Protein AF-A0A957RN63-F1 (afdb_monomer_lite)

Foldseek 3Di:
DDDVVCPVPDDQWDADPVVRDIDGDPCNVVVVVPPPPDDDDWAFAFEEEPVRPHTLGTAGPVLLVVDDQQAWADGDNFIWGFHDDDPRYTYTDGDPPDDHDYGDHPDPDPWQAQVNLQVVQVVLVVLLVLLVVVCVVVVPPASQCVVVCCVPPSNVVQQVCCCVVVVDDSVRSVVSSNVSRVCCRVQVDDAHSPDWDWDWDADPVRFIKIKIFHQRTQVVQVVVQVVVQVVCCVVPVWRWDWDDGNGIIMTGTD

pLDDT: mean 89.91, std 10.39, range [45.44, 98.5]

Structure (mmCIF, N/CA/C/O backbone):
data_AF-A0A957RN63-F1
#
_entry.id   AF-A0A957RN63-F1
#
loop_
_atom_site.group_PDB
_atom_site.id
_atom_site.type_symbol
_atom_site.label_atom_id
_atom_site.label_alt_id
_atom_site.label_comp_id
_atom_site.label_asym_id
_atom_site.label_entity_id
_atom_site.label_seq_id
_atom_site.pdbx_PDB_ins_code
_atom_site.Cartn_x
_atom_site.Cartn_y
_atom_site.Cartn_z
_atom_site.occupancy
_atom_site.B_iso_or_equiv
_atom_site.auth_seq_id
_atom_site.auth_comp_id
_atom_site.auth_asym_id
_atom_site.auth_atom_id
_atom_site.pdbx_PDB_model_num
ATOM 1 N N . TYR A 1 1 ? 19.607 -16.733 -37.183 1.00 45.44 1 TYR A N 1
ATOM 2 C CA . TYR A 1 1 ? 18.559 -15.820 -36.694 1.00 45.44 1 TYR A CA 1
ATOM 3 C C . TYR A 1 1 ? 18.835 -14.424 -37.218 1.00 45.44 1 TYR A C 1
ATOM 5 O O . TYR A 1 1 ? 19.835 -13.850 -36.806 1.00 45.44 1 TYR A O 1
ATOM 13 N N . PRO A 1 2 ? 18.004 -13.879 -38.117 1.00 50.72 2 PRO A N 1
ATOM 14 C CA . PRO A 1 2 ? 17.870 -12.433 -38.145 1.00 50.72 2 PRO A CA 1
ATOM 15 C C . PRO A 1 2 ? 16.387 -12.063 -38.178 1.00 50.72 2 PRO A C 1
ATOM 17 O O . PRO A 1 2 ? 15.790 -11.939 -39.244 1.00 50.72 2 PRO A O 1
ATOM 20 N N . SER A 1 3 ? 15.788 -11.886 -37.002 1.00 51.78 3 SER A N 1
ATOM 21 C CA . SER A 1 3 ? 14.638 -10.994 -36.895 1.00 51.78 3 SER A CA 1
ATOM 22 C C . SER A 1 3 ? 15.174 -9.563 -36.999 1.00 51.78 3 SER A C 1
ATOM 24 O O . SER A 1 3 ? 16.204 -9.221 -36.417 1.00 51.78 3 SER A O 1
ATOM 26 N N . GLN A 1 4 ? 14.508 -8.718 -37.783 1.00 55.47 4 GLN A N 1
ATOM 27 C CA . GLN A 1 4 ? 14.883 -7.311 -37.966 1.00 55.47 4 GLN A CA 1
ATOM 28 C C . GLN A 1 4 ? 14.853 -6.499 -36.654 1.00 55.47 4 GLN A C 1
ATOM 30 O O . GLN A 1 4 ? 15.443 -5.425 -36.604 1.00 55.47 4 GLN A O 1
ATOM 35 N N . ALA A 1 5 ? 14.259 -7.050 -35.589 1.00 54.06 5 ALA A N 1
ATOM 36 C CA . ALA A 1 5 ? 14.054 -6.441 -34.275 1.00 54.06 5 ALA A CA 1
ATOM 37 C C . ALA A 1 5 ? 15.334 -6.045 -33.509 1.00 54.06 5 ALA A C 1
ATOM 39 O O . ALA A 1 5 ? 15.247 -5.365 -32.496 1.00 54.06 5 ALA A O 1
ATOM 40 N N . HIS A 1 6 ? 16.523 -6.459 -33.960 1.00 54.34 6 HIS A N 1
ATOM 41 C CA . HIS A 1 6 ? 17.774 -6.238 -33.220 1.00 54.34 6 HIS A CA 1
ATOM 42 C C . HIS A 1 6 ? 18.900 -5.615 -34.053 1.00 54.34 6 HIS A C 1
ATOM 44 O O . HIS A 1 6 ? 20.062 -5.684 -33.658 1.00 54.34 6 HIS A O 1
ATOM 50 N N . ARG A 1 7 ? 18.595 -4.998 -35.206 1.00 61.34 7 ARG A N 1
ATOM 51 C CA . ARG A 1 7 ? 19.620 -4.342 -36.052 1.00 61.34 7 ARG A CA 1
ATOM 52 C C . ARG A 1 7 ? 20.368 -3.207 -35.343 1.00 61.34 7 ARG A C 1
ATOM 54 O O . ARG A 1 7 ? 21.471 -2.848 -35.757 1.00 61.34 7 ARG A O 1
ATOM 61 N N . GLU A 1 8 ? 19.779 -2.658 -34.292 1.00 66.69 8 GLU A N 1
ATOM 62 C CA . GLU A 1 8 ? 20.341 -1.573 -33.488 1.00 66.69 8 GLU A CA 1
ATOM 63 C C . GLU A 1 8 ? 21.330 -2.083 -32.435 1.00 66.69 8 GLU A C 1
ATOM 65 O O . GLU A 1 8 ? 22.277 -1.382 -32.076 1.00 66.69 8 GLU A O 1
ATOM 70 N N . LEU A 1 9 ? 21.199 -3.347 -32.014 1.00 81.12 9 LEU A N 1
ATOM 71 C CA . LEU A 1 9 ? 22.119 -3.952 -31.061 1.00 81.12 9 LEU A CA 1
ATOM 72 C C . LEU A 1 9 ? 23.483 -4.192 -31.719 1.00 81.12 9 LEU A C 1
ATOM 74 O O . LEU A 1 9 ? 23.602 -4.682 -32.846 1.00 81.12 9 LEU A O 1
ATOM 78 N N . ARG A 1 10 ? 24.550 -3.834 -31.000 1.00 84.50 10 ARG A N 1
ATOM 79 C CA . ARG A 1 10 ? 25.937 -3.999 -31.451 1.00 84.50 10 ARG A CA 1
ATOM 80 C C . ARG A 1 10 ? 26.618 -5.073 -30.601 1.00 84.50 10 ARG A C 1
ATOM 82 O O . ARG A 1 10 ? 26.791 -4.850 -29.401 1.00 84.50 10 ARG A O 1
ATOM 89 N N . PRO A 1 11 ? 27.027 -6.217 -31.180 1.00 90.88 11 PRO A N 1
ATOM 90 C CA . PRO A 1 11 ? 27.741 -7.238 -30.424 1.00 90.88 11 PRO A CA 1
ATOM 91 C C . PRO A 1 11 ? 29.080 -6.686 -29.917 1.00 90.88 11 PRO A C 1
ATOM 93 O O . PRO A 1 11 ? 29.763 -5.940 -30.620 1.00 90.88 11 PRO A O 1
ATOM 96 N N . ARG A 1 12 ? 29.457 -7.059 -28.689 1.00 93.00 12 ARG A N 1
ATOM 97 C CA . ARG A 1 12 ? 30.716 -6.638 -28.036 1.00 93.00 12 ARG A CA 1
ATOM 98 C C . ARG A 1 12 ? 31.697 -7.792 -27.821 1.00 93.00 12 ARG A C 1
ATOM 100 O O . ARG A 1 12 ? 32.891 -7.587 -27.643 1.00 93.00 12 ARG A O 1
ATOM 107 N N . LEU A 1 13 ? 31.220 -9.026 -27.913 1.00 95.06 13 LEU A N 1
ATOM 108 C CA . LEU A 1 13 ? 32.049 -10.223 -27.833 1.00 95.06 13 LEU A CA 1
ATOM 109 C C . LEU A 1 13 ? 31.802 -11.092 -29.062 1.00 95.06 13 LEU A C 1
ATOM 111 O O . LEU A 1 13 ? 30.692 -11.120 -29.598 1.00 95.06 13 LEU A O 1
ATOM 115 N N . VAL A 1 14 ? 32.834 -11.819 -29.481 1.00 95.62 14 VAL A N 1
ATOM 116 C CA . VAL A 1 14 ? 32.718 -12.920 -30.438 1.00 95.62 14 VAL A CA 1
ATOM 117 C C . VAL A 1 14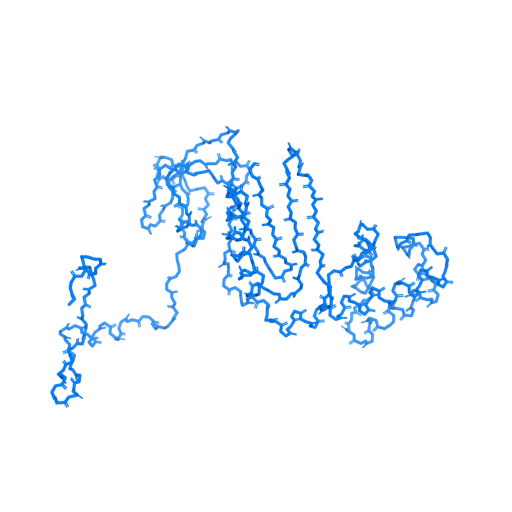 ? 32.964 -14.235 -29.708 1.00 95.62 14 VAL A C 1
ATOM 119 O O . VAL A 1 14 ? 33.877 -14.335 -28.888 1.00 95.62 14 VAL A O 1
ATOM 122 N N . TRP A 1 15 ? 32.130 -15.233 -29.991 1.00 96.19 15 TRP A N 1
ATOM 123 C CA . TRP A 1 15 ? 32.251 -16.575 -29.432 1.00 96.19 15 TRP A CA 1
ATOM 124 C C . TRP A 1 15 ? 32.680 -17.555 -30.518 1.00 96.19 15 TRP A C 1
ATOM 126 O O . TRP A 1 15 ? 31.912 -17.860 -31.432 1.00 96.19 15 TRP A O 1
ATOM 136 N N . ASP A 1 16 ? 33.901 -18.063 -30.397 1.00 96.06 16 ASP A N 1
ATOM 137 C CA . ASP A 1 16 ? 34.348 -19.241 -31.127 1.00 96.06 16 ASP A CA 1
ATOM 138 C C . ASP A 1 16 ? 33.748 -20.481 -30.458 1.00 96.06 16 ASP A C 1
ATOM 140 O O . ASP A 1 16 ? 34.188 -20.910 -29.389 1.00 96.06 16 ASP A O 1
ATOM 144 N N . ARG A 1 17 ? 32.716 -21.041 -31.091 1.00 95.44 17 ARG A N 1
ATOM 145 C CA . ARG A 1 17 ? 31.989 -22.212 -30.586 1.00 95.44 17 ARG A CA 1
ATOM 146 C C . ARG A 1 17 ? 32.767 -23.516 -30.724 1.00 95.44 17 ARG A C 1
ATOM 148 O O . ARG A 1 17 ? 32.498 -24.436 -29.962 1.00 95.44 17 ARG A O 1
ATOM 155 N N . VAL A 1 18 ? 33.697 -23.606 -31.676 1.00 96.31 18 VAL A N 1
ATOM 156 C CA . VAL A 1 18 ? 34.484 -24.828 -31.911 1.00 96.31 18 VAL A CA 1
ATOM 157 C C . VAL A 1 18 ? 35.487 -25.008 -30.781 1.00 96.31 18 VAL A C 1
ATOM 159 O O . VAL A 1 18 ? 35.607 -26.092 -30.222 1.00 96.31 18 VAL A O 1
ATOM 162 N N . ASN A 1 19 ? 36.153 -23.918 -30.400 1.00 95.62 19 ASN A N 1
ATOM 163 C CA . ASN A 1 19 ? 37.153 -23.931 -29.333 1.00 95.62 19 ASN A CA 1
ATOM 164 C C . ASN A 1 19 ? 36.593 -23.505 -27.965 1.00 95.62 19 ASN A C 1
ATOM 166 O O . ASN A 1 19 ? 37.325 -23.500 -26.978 1.00 95.62 19 ASN A O 1
ATOM 170 N N . ASN A 1 20 ? 35.312 -23.132 -27.906 1.00 95.88 20 ASN A N 1
ATOM 171 C CA . ASN A 1 20 ? 34.624 -22.583 -26.738 1.00 95.88 20 ASN A CA 1
ATOM 172 C C . ASN A 1 20 ? 35.351 -21.379 -26.100 1.00 95.88 20 ASN A C 1
ATOM 174 O O . ASN A 1 20 ? 35.588 -21.336 -24.892 1.00 95.88 20 ASN A O 1
ATOM 178 N N . ARG A 1 21 ? 35.732 -20.392 -26.922 1.00 96.44 21 ARG A N 1
ATOM 179 C CA . ARG A 1 21 ? 36.488 -19.203 -26.484 1.00 96.44 21 ARG A CA 1
ATOM 180 C C . ARG A 1 21 ? 35.752 -17.912 -26.813 1.00 96.44 21 ARG A C 1
ATOM 182 O O . ARG A 1 21 ? 35.243 -17.743 -27.917 1.00 96.44 21 ARG A O 1
ATOM 189 N N . LEU A 1 22 ? 35.745 -16.979 -25.864 1.00 96.12 22 LEU A N 1
ATOM 190 C CA . LEU A 1 22 ? 35.256 -15.614 -26.061 1.00 96.12 22 LEU A CA 1
ATOM 191 C C . LEU A 1 22 ? 36.430 -14.676 -26.350 1.00 96.12 22 LEU A C 1
ATOM 193 O O . LEU A 1 22 ? 37.460 -14.744 -25.680 1.00 96.12 22 LEU A O 1
ATOM 197 N N . ALA A 1 23 ? 36.262 -13.780 -27.319 1.00 95.19 23 ALA A N 1
ATOM 198 C CA . ALA A 1 23 ? 37.196 -12.694 -27.590 1.00 95.19 23 ALA A CA 1
ATOM 199 C C . ALA A 1 23 ? 36.464 -11.347 -27.633 1.00 95.19 23 ALA A C 1
ATOM 201 O O . ALA A 1 23 ? 35.306 -11.257 -28.050 1.00 95.19 23 ALA A O 1
ATOM 202 N N . ALA A 1 24 ? 37.145 -10.292 -27.186 1.00 95.44 24 ALA A N 1
ATOM 203 C CA . ALA A 1 24 ? 36.605 -8.940 -27.197 1.00 95.44 24 ALA A CA 1
ATOM 204 C C . ALA A 1 24 ? 36.626 -8.350 -28.612 1.00 95.44 24 ALA A C 1
ATOM 206 O O . ALA A 1 24 ? 37.647 -8.405 -29.296 1.00 95.44 24 ALA A O 1
ATOM 207 N N . LEU A 1 25 ? 35.516 -7.739 -29.031 1.00 95.12 25 LEU A N 1
ATOM 208 C CA . LEU A 1 25 ? 35.470 -6.935 -30.253 1.00 95.12 25 LEU A CA 1
ATOM 209 C C . LEU A 1 25 ? 36.029 -5.523 -29.994 1.00 95.12 25 LEU A C 1
ATOM 211 O O . LEU A 1 25 ? 36.072 -5.088 -28.833 1.00 95.12 25 LEU A O 1
ATOM 215 N N . PRO A 1 26 ? 36.437 -4.778 -31.040 1.00 94.25 26 PRO A N 1
ATOM 216 C CA . PRO A 1 26 ? 36.950 -3.417 -30.890 1.00 94.25 26 PRO A CA 1
ATOM 217 C C . PRO A 1 26 ? 36.031 -2.518 -30.046 1.00 94.25 26 PRO A C 1
ATOM 219 O O . PRO A 1 26 ? 34.810 -2.533 -30.195 1.00 94.25 26 PRO A O 1
ATOM 222 N N . GLY A 1 27 ? 36.622 -1.747 -29.128 1.00 91.06 27 GLY A N 1
ATOM 223 C CA . GLY A 1 27 ? 35.902 -0.819 -28.241 1.00 91.06 27 GLY A CA 1
ATOM 224 C C . GLY A 1 27 ? 35.272 -1.443 -26.988 1.00 91.06 27 GLY A C 1
ATOM 225 O O . GLY A 1 27 ? 34.890 -0.712 -26.079 1.00 91.06 27 GLY A O 1
ATOM 226 N N . SER A 1 28 ? 35.221 -2.772 -26.870 1.00 93.69 28 SER A N 1
ATOM 227 C CA . SER A 1 28 ? 34.511 -3.443 -25.763 1.00 93.69 28 SER A CA 1
ATOM 228 C C . SER A 1 28 ? 35.159 -3.229 -24.397 1.00 93.69 28 SER A C 1
ATOM 230 O O . SER A 1 28 ? 34.459 -3.087 -23.401 1.00 93.69 28 SER A O 1
ATOM 232 N N . ARG A 1 29 ? 36.496 -3.138 -24.346 1.00 90.69 29 ARG A N 1
ATOM 233 C CA . ARG A 1 29 ? 37.222 -2.802 -23.111 1.00 90.69 29 ARG A CA 1
ATOM 234 C C . ARG A 1 29 ? 36.901 -1.386 -22.636 1.00 90.69 29 ARG A C 1
ATOM 236 O O . ARG A 1 29 ? 36.676 -1.192 -21.450 1.00 90.69 29 ARG A O 1
ATOM 243 N N . LEU A 1 30 ? 36.886 -0.414 -23.551 1.00 90.44 30 LEU A N 1
ATOM 244 C CA . LEU A 1 30 ? 36.569 0.972 -23.208 1.00 90.44 30 LEU A CA 1
ATOM 245 C C . LEU A 1 30 ? 35.119 1.086 -22.731 1.00 90.44 30 LEU A C 1
ATOM 247 O O . LEU A 1 30 ? 34.877 1.706 -21.705 1.00 90.44 30 LEU A O 1
ATOM 251 N N . LEU A 1 31 ? 34.183 0.416 -23.410 1.00 88.31 31 LEU A N 1
ATOM 252 C CA . LEU A 1 31 ? 32.782 0.344 -22.992 1.00 88.31 31 LEU A CA 1
ATOM 253 C C . LEU A 1 31 ? 32.628 -0.251 -21.585 1.00 88.31 31 LEU A C 1
ATOM 255 O O . LEU A 1 31 ? 31.903 0.298 -20.772 1.00 88.31 31 LEU A O 1
ATOM 259 N N . ALA A 1 32 ? 33.333 -1.342 -21.275 1.00 89.25 32 ALA A N 1
ATOM 260 C CA . ALA A 1 32 ? 33.276 -1.952 -19.947 1.00 89.25 32 ALA A CA 1
ATOM 261 C C . ALA A 1 32 ? 33.839 -1.038 -18.842 1.00 89.25 32 ALA A C 1
ATOM 263 O O . ALA A 1 32 ? 33.323 -1.048 -17.734 1.00 89.25 32 ALA A O 1
ATOM 264 N N . LEU A 1 33 ? 34.878 -0.249 -19.143 1.00 89.62 33 LEU A N 1
ATOM 265 C CA . LEU A 1 33 ? 35.487 0.694 -18.194 1.00 89.62 33 LEU A CA 1
ATOM 266 C C . LEU A 1 33 ? 34.685 1.988 -18.014 1.00 89.62 33 LEU A C 1
ATOM 268 O O . LEU A 1 33 ? 34.821 2.643 -16.988 1.00 89.62 33 LEU A O 1
ATOM 272 N N . THR A 1 34 ? 33.912 2.379 -19.025 1.00 84.56 34 THR A N 1
ATOM 273 C CA . THR A 1 34 ? 33.107 3.614 -19.027 1.00 84.56 34 THR A CA 1
ATOM 274 C C . THR A 1 34 ? 31.650 3.375 -18.655 1.00 84.56 34 THR A C 1
ATOM 276 O O . THR A 1 34 ? 30.918 4.335 -18.443 1.00 84.56 34 THR A O 1
ATOM 279 N N . ASN A 1 35 ? 31.223 2.115 -18.554 1.00 77.88 35 ASN A N 1
ATOM 280 C CA . ASN A 1 35 ? 29.919 1.772 -18.013 1.00 77.88 35 ASN A CA 1
ATOM 281 C C . ASN A 1 35 ? 29.874 2.176 -16.528 1.00 77.88 35 ASN A C 1
ATOM 283 O O . ASN A 1 35 ? 30.715 1.734 -15.745 1.00 77.88 35 ASN A O 1
ATOM 287 N N . GLY A 1 36 ? 28.892 3.003 -16.159 1.00 71.88 36 GLY A N 1
ATOM 288 C CA . GLY A 1 36 ? 28.677 3.505 -14.798 1.00 71.88 36 GLY A CA 1
ATOM 289 C C . GLY A 1 36 ? 28.377 2.423 -13.753 1.00 71.88 36 GLY A C 1
ATOM 290 O O . GLY A 1 36 ? 28.322 2.722 -12.563 1.00 71.88 36 GLY A O 1
ATOM 291 N N . GLY A 1 37 ? 28.229 1.163 -14.172 1.00 81.00 37 GLY A N 1
ATOM 292 C CA . GLY A 1 37 ? 28.122 0.002 -13.298 1.00 81.00 37 GLY A CA 1
ATOM 293 C C . GLY A 1 37 ? 26.772 -0.685 -13.443 1.00 81.00 37 GLY A C 1
ATOM 294 O O . GLY A 1 37 ? 26.301 -0.931 -14.549 1.00 81.00 37 GLY A O 1
ATOM 295 N N . THR A 1 38 ? 26.172 -1.061 -12.316 1.00 76.69 38 THR A N 1
ATOM 296 C CA . THR A 1 38 ? 24.885 -1.776 -12.265 1.00 76.69 38 THR A CA 1
ATOM 297 C C . THR A 1 38 ? 23.711 -0.883 -11.875 1.00 76.69 38 THR A C 1
ATOM 299 O O . THR A 1 38 ? 22.579 -1.358 -11.847 1.00 76.69 38 THR A O 1
ATOM 302 N N . ILE A 1 39 ? 23.971 0.381 -11.530 1.00 68.00 39 ILE A N 1
ATOM 303 C CA . ILE A 1 39 ? 22.923 1.369 -11.273 1.00 68.00 39 ILE A CA 1
ATOM 304 C C . ILE A 1 39 ? 22.411 1.813 -12.641 1.00 68.00 39 ILE A C 1
ATOM 306 O O . ILE A 1 39 ? 23.184 2.319 -13.450 1.00 68.00 39 ILE A O 1
ATOM 310 N N . SER A 1 40 ? 21.134 1.561 -12.917 1.00 61.44 40 SER A N 1
ATOM 311 C CA . SER A 1 40 ? 20.488 2.021 -14.144 1.00 61.44 40 SER A CA 1
ATOM 312 C C . SER A 1 40 ? 20.430 3.546 -14.164 1.00 61.44 40 SER A C 1
ATOM 314 O O . SER A 1 40 ? 19.999 4.138 -13.171 1.00 61.44 40 SER A O 1
ATOM 316 N N . ASP A 1 41 ? 20.771 4.163 -15.294 1.00 62.53 41 ASP A N 1
ATOM 317 C CA . ASP A 1 41 ? 20.322 5.525 -15.576 1.00 62.53 41 ASP A CA 1
ATOM 318 C C . ASP A 1 41 ? 18.791 5.482 -15.645 1.00 62.53 41 ASP A C 1
ATOM 320 O O . ASP A 1 41 ? 18.237 4.808 -16.510 1.00 62.53 41 ASP A O 1
ATOM 324 N N . ARG A 1 42 ? 18.112 6.121 -14.690 1.00 62.81 42 ARG A N 1
ATOM 325 C CA . ARG A 1 42 ? 16.657 6.305 -14.732 1.00 62.81 42 ARG A CA 1
ATOM 326 C C . ARG A 1 42 ? 16.348 7.727 -15.144 1.00 62.81 42 ARG A C 1
ATOM 328 O O . ARG A 1 42 ? 16.923 8.667 -14.590 1.00 62.81 42 ARG A O 1
ATOM 335 N N . GLY A 1 43 ? 15.436 7.872 -16.096 1.00 67.00 43 GLY A N 1
ATOM 336 C CA . GLY A 1 43 ? 14.959 9.167 -16.547 1.00 67.00 43 GLY A CA 1
ATOM 337 C C . GLY A 1 43 ? 13.744 9.617 -15.746 1.00 67.00 43 GLY A C 1
ATOM 338 O O . GLY A 1 43 ? 12.736 8.925 -15.679 1.00 67.00 43 GLY A O 1
ATOM 339 N N . ALA A 1 44 ? 13.791 10.817 -15.178 1.00 76.50 44 ALA A N 1
ATOM 340 C CA . ALA A 1 44 ? 12.565 11.592 -15.050 1.00 76.50 44 ALA A CA 1
ATOM 341 C C . ALA A 1 44 ? 12.331 12.265 -16.407 1.00 76.50 44 ALA A C 1
ATOM 343 O O . ALA A 1 44 ? 13.208 12.972 -16.910 1.00 76.50 44 ALA A O 1
ATOM 344 N N . PHE A 1 45 ? 11.170 12.045 -17.013 1.00 86.81 45 PHE A N 1
ATOM 345 C CA . PHE A 1 45 ? 10.786 12.740 -18.235 1.00 86.81 45 PHE A CA 1
ATOM 346 C C . PHE A 1 45 ? 10.209 14.096 -17.874 1.00 86.81 45 PHE A C 1
ATOM 348 O O . PHE A 1 45 ? 9.337 14.215 -17.017 1.00 86.81 45 PHE A O 1
ATOM 355 N N . ASN A 1 46 ? 10.662 15.144 -18.546 1.00 90.62 46 ASN A N 1
ATOM 356 C CA . ASN A 1 46 ? 10.131 16.475 -18.295 1.00 90.62 46 ASN A CA 1
ATOM 357 C C . ASN A 1 46 ? 8.863 16.694 -19.132 1.00 90.62 46 ASN A C 1
ATOM 359 O O . ASN A 1 46 ? 8.899 16.578 -20.358 1.00 90.62 46 ASN A O 1
ATOM 363 N N . ALA A 1 47 ? 7.754 17.042 -18.481 1.00 91.31 47 ALA A N 1
ATOM 364 C CA . ALA A 1 47 ? 6.514 17.409 -19.156 1.00 91.31 47 ALA A CA 1
ATOM 365 C C . ALA A 1 47 ? 6.537 18.897 -19.540 1.00 91.31 47 ALA A C 1
ATOM 367 O O . ALA A 1 47 ? 6.762 19.756 -18.682 1.00 91.31 47 ALA A O 1
ATOM 368 N N . TYR A 1 48 ? 6.282 19.206 -20.812 1.00 94.19 48 TYR A N 1
ATOM 369 C CA . TYR A 1 48 ? 6.301 20.560 -21.371 1.00 94.19 48 TYR A CA 1
ATOM 370 C C . TYR A 1 48 ? 5.011 20.897 -22.117 1.00 94.19 48 TYR A C 1
ATOM 372 O O . TYR A 1 48 ? 4.373 20.018 -22.690 1.00 94.19 48 TYR A O 1
ATOM 380 N N . LEU A 1 49 ? 4.667 22.184 -22.185 1.00 92.31 49 LEU A N 1
ATOM 381 C CA . LEU A 1 49 ? 3.651 22.673 -23.123 1.00 92.31 49 LEU A CA 1
ATOM 382 C C . LEU A 1 49 ? 4.123 22.557 -24.581 1.00 92.31 49 LEU A C 1
ATOM 384 O O . LEU A 1 49 ? 5.313 22.414 -24.859 1.00 92.31 49 LEU A O 1
ATOM 388 N N . ALA A 1 50 ? 3.187 22.712 -25.521 1.00 88.69 50 ALA A N 1
ATOM 389 C CA . ALA A 1 50 ? 3.446 22.729 -26.966 1.00 88.69 50 ALA A CA 1
ATOM 390 C C . ALA A 1 50 ? 4.492 23.772 -27.426 1.00 88.69 50 ALA A C 1
ATOM 392 O O . ALA A 1 50 ? 5.008 23.678 -28.537 1.00 88.69 50 ALA A O 1
ATOM 393 N N . ASP A 1 51 ? 4.829 24.758 -26.587 1.00 86.94 51 ASP A N 1
ATOM 394 C CA . ASP A 1 51 ? 5.921 25.707 -26.840 1.00 86.94 51 ASP A CA 1
ATOM 395 C C . ASP A 1 51 ? 7.331 25.099 -26.666 1.00 86.94 51 ASP A C 1
ATOM 397 O O . ASP A 1 51 ? 8.324 25.736 -27.032 1.00 86.94 51 ASP A O 1
ATOM 401 N N . GLY A 1 52 ? 7.427 23.896 -26.087 1.00 81.50 52 GLY A N 1
ATOM 402 C CA . GLY A 1 52 ? 8.664 23.170 -25.793 1.00 81.50 52 GLY A CA 1
ATOM 403 C C . GLY A 1 52 ? 9.561 23.817 -24.730 1.00 81.50 52 GLY A C 1
ATOM 404 O O . GLY A 1 52 ? 10.704 23.389 -24.554 1.00 81.50 52 GLY A O 1
ATOM 405 N N . LYS A 1 53 ? 9.084 24.865 -24.046 1.00 85.19 53 LYS A N 1
ATOM 406 C CA . LYS A 1 53 ? 9.865 25.704 -23.120 1.00 85.19 53 LYS A CA 1
ATOM 407 C C . LYS A 1 53 ? 9.274 25.735 -21.720 1.00 85.19 53 LYS A C 1
ATOM 409 O O . LYS A 1 53 ? 10.026 25.729 -20.746 1.00 85.19 53 LYS A O 1
ATOM 414 N N . THR A 1 54 ? 7.952 25.759 -21.609 1.00 90.12 54 THR A N 1
ATOM 415 C CA . THR A 1 54 ? 7.269 25.821 -20.319 1.00 90.12 54 THR A CA 1
ATOM 416 C C . THR A 1 54 ? 7.195 24.432 -19.704 1.00 90.12 54 THR A C 1
ATOM 418 O O . THR A 1 54 ? 6.407 23.598 -20.148 1.00 90.12 54 THR A O 1
ATOM 421 N N . LYS A 1 55 ? 8.036 24.175 -18.695 1.00 91.81 55 LYS A N 1
ATOM 422 C CA . LYS A 1 55 ? 8.030 22.919 -17.935 1.00 91.81 55 LYS A CA 1
ATOM 423 C C . LYS A 1 55 ? 6.860 22.929 -16.955 1.00 91.81 55 LYS A C 1
ATOM 425 O O . LYS A 1 55 ? 6.776 23.815 -16.109 1.00 91.81 55 LYS A O 1
ATOM 430 N N . LEU A 1 56 ? 5.994 21.929 -17.057 1.00 89.94 56 LEU A N 1
ATOM 431 C CA . LEU A 1 56 ? 4.863 21.733 -16.151 1.00 89.94 56 LEU A CA 1
ATOM 432 C C . LEU A 1 56 ? 5.245 20.866 -14.951 1.00 89.94 56 LEU A C 1
ATOM 434 O O . LEU A 1 56 ? 4.749 21.075 -13.848 1.00 89.94 56 LEU A O 1
ATOM 438 N N . GLY A 1 57 ? 6.142 19.903 -15.158 1.00 89.12 57 GLY A N 1
ATOM 439 C CA . GLY A 1 57 ? 6.593 18.998 -14.113 1.00 89.12 57 GLY A CA 1
ATOM 440 C C . GLY A 1 57 ? 7.478 17.892 -14.659 1.00 89.12 57 GLY A C 1
ATOM 441 O O . GLY A 1 57 ? 8.003 17.980 -15.770 1.00 89.12 57 GLY A O 1
ATOM 442 N N . GLU A 1 58 ? 7.649 16.863 -13.851 1.00 88.69 58 GLU A N 1
ATOM 443 C CA . GLU A 1 58 ? 8.349 15.640 -14.222 1.00 88.69 58 GLU A CA 1
ATOM 444 C C . GLU A 1 58 ? 7.345 14.488 -14.234 1.00 88.69 58 GLU A C 1
ATOM 446 O O . GLU A 1 58 ? 6.297 14.569 -13.591 1.00 88.69 58 GLU A O 1
ATOM 451 N N . LEU A 1 59 ? 7.663 13.435 -14.973 1.00 87.19 59 LEU A N 1
ATOM 452 C CA . LEU A 1 59 ? 6.932 12.179 -15.041 1.00 87.19 59 LEU A CA 1
ATOM 453 C C . LEU A 1 59 ? 7.923 11.023 -14.910 1.00 87.19 59 LEU A C 1
ATOM 455 O O . LEU A 1 59 ? 9.069 11.116 -15.354 1.00 87.19 59 LEU A O 1
ATOM 459 N N . ASP A 1 60 ? 7.467 9.934 -14.307 1.00 84.69 60 ASP A N 1
ATOM 460 C CA . ASP A 1 60 ? 8.230 8.696 -14.188 1.00 84.69 60 ASP A CA 1
ATOM 461 C C . ASP A 1 60 ? 8.425 8.044 -15.567 1.00 84.69 60 ASP A C 1
ATOM 463 O O . ASP A 1 60 ? 7.477 7.978 -16.355 1.00 84.69 60 ASP A O 1
ATOM 467 N N . GLU A 1 61 ? 9.628 7.552 -15.868 1.00 83.69 61 GLU A N 1
ATOM 468 C CA . GLU A 1 61 ? 9.937 6.863 -17.130 1.00 83.69 61 GLU A CA 1
ATOM 469 C C . GLU A 1 61 ? 8.999 5.689 -17.413 1.00 83.69 61 GLU A C 1
ATOM 471 O O . GLU A 1 61 ? 8.560 5.532 -18.551 1.00 83.69 61 GLU A O 1
ATOM 476 N N . GLU A 1 62 ? 8.625 4.895 -16.408 1.00 79.12 62 GLU A N 1
ATOM 477 C CA . GLU A 1 62 ? 7.734 3.755 -16.635 1.00 79.12 62 GLU A CA 1
ATOM 478 C C . GLU A 1 62 ? 6.309 4.206 -16.961 1.00 79.12 62 GLU A C 1
ATOM 480 O O . GLU A 1 62 ? 5.646 3.616 -17.816 1.00 79.12 62 GLU A O 1
ATOM 485 N N . PHE A 1 63 ? 5.847 5.292 -16.335 1.00 84.56 63 PHE A N 1
ATOM 486 C CA . PHE A 1 63 ? 4.566 5.892 -16.695 1.00 84.56 63 PHE A CA 1
ATOM 487 C C . PHE A 1 63 ? 4.591 6.422 -18.134 1.00 84.56 63 PHE A C 1
ATOM 489 O O . PHE A 1 63 ? 3.642 6.204 -18.890 1.00 84.56 63 PHE A O 1
ATOM 496 N N . VAL A 1 64 ? 5.681 7.084 -18.538 1.00 86.38 64 VAL A N 1
ATOM 497 C CA . VAL A 1 64 ? 5.850 7.567 -19.916 1.00 86.38 64 VAL A CA 1
ATOM 498 C C . VAL A 1 64 ? 5.938 6.408 -20.908 1.00 86.38 64 VAL A C 1
ATOM 500 O O . VAL A 1 64 ? 5.335 6.484 -21.975 1.00 86.38 64 VAL A O 1
ATOM 503 N N . TYR A 1 65 ? 6.591 5.305 -20.542 1.00 83.88 65 TYR A N 1
ATOM 504 C CA . TYR A 1 65 ? 6.666 4.096 -21.362 1.00 83.88 65 TYR A CA 1
ATOM 505 C C . TYR A 1 65 ? 5.287 3.464 -21.618 1.00 83.88 65 TYR A C 1
ATOM 507 O O . TYR A 1 65 ? 5.003 2.996 -22.722 1.00 83.88 65 TYR A O 1
ATOM 515 N N . GLU A 1 66 ? 4.402 3.475 -20.618 1.00 81.94 66 GLU A N 1
ATOM 516 C CA . GLU A 1 66 ? 3.012 3.013 -20.746 1.00 81.94 66 GLU A CA 1
ATOM 517 C C . GLU A 1 66 ? 2.081 4.056 -21.410 1.00 81.94 66 GLU A C 1
ATOM 519 O O . GLU A 1 66 ? 0.891 3.797 -21.645 1.00 81.94 66 GLU A O 1
ATOM 524 N N . THR A 1 67 ? 2.603 5.242 -21.729 1.00 87.56 67 THR A N 1
ATOM 525 C CA . THR A 1 67 ? 1.857 6.358 -22.313 1.00 87.56 67 THR A CA 1
ATOM 526 C C . THR A 1 67 ? 1.997 6.403 -23.829 1.00 87.56 67 THR A C 1
ATOM 528 O O . THR A 1 67 ? 3.065 6.197 -24.398 1.00 87.56 67 THR A O 1
ATOM 531 N N . ARG A 1 68 ? 0.885 6.678 -24.512 1.00 89.31 68 ARG A N 1
ATOM 532 C CA . ARG A 1 68 ? 0.812 6.858 -25.963 1.00 89.31 68 ARG A CA 1
ATOM 533 C C . ARG A 1 68 ? 0.425 8.293 -26.299 1.00 89.31 68 ARG A C 1
ATOM 535 O O . ARG A 1 68 ? -0.234 8.986 -25.526 1.00 89.31 68 ARG A O 1
ATOM 542 N N . VAL A 1 69 ? 0.799 8.736 -27.498 1.00 91.44 69 VAL A N 1
ATOM 543 C CA . VAL A 1 69 ? 0.313 10.010 -28.044 1.00 91.44 69 VAL A CA 1
ATOM 544 C C . VAL A 1 69 ? -1.214 9.962 -28.148 1.00 91.44 69 VAL A C 1
ATOM 546 O O . VAL A 1 69 ? -1.773 9.025 -28.716 1.00 91.44 69 VAL A O 1
ATOM 549 N N . GLY A 1 70 ? -1.878 10.979 -27.604 1.00 88.50 70 GLY A N 1
ATOM 550 C CA . GLY A 1 70 ? -3.331 11.080 -27.480 1.00 88.50 70 GLY A CA 1
ATOM 551 C C . GLY A 1 70 ? -3.861 10.803 -26.071 1.00 88.50 70 GLY A C 1
ATOM 552 O O . GLY A 1 70 ? -4.950 11.290 -25.750 1.00 88.50 70 GLY A O 1
ATOM 553 N N . ASP A 1 71 ? -3.097 10.102 -25.228 1.00 89.69 71 ASP A N 1
ATOM 554 C CA . ASP A 1 71 ? -3.497 9.806 -23.852 1.00 89.69 71 ASP A CA 1
ATOM 555 C C . ASP A 1 71 ? -3.603 11.087 -23.022 1.00 89.69 71 ASP A C 1
ATOM 557 O O . ASP A 1 71 ? -2.859 12.054 -23.217 1.00 89.69 71 ASP A O 1
ATOM 561 N N . THR A 1 72 ? -4.534 11.090 -22.072 1.00 90.88 72 THR A N 1
ATOM 562 C CA . THR A 1 72 ? -4.721 12.186 -21.123 1.00 90.88 72 THR A CA 1
ATOM 563 C C . THR A 1 72 ? -4.181 11.815 -19.754 1.00 90.88 72 THR A C 1
ATOM 565 O O . THR A 1 72 ? -4.409 10.711 -19.267 1.00 90.88 72 THR A O 1
ATOM 568 N N . LEU A 1 73 ? -3.473 12.744 -19.121 1.00 90.31 73 LEU A N 1
ATOM 569 C CA . LEU A 1 73 ? -2.866 12.585 -17.805 1.00 90.31 73 LEU A CA 1
ATOM 570 C C . LEU A 1 73 ? -3.215 13.767 -16.903 1.00 90.31 73 LEU A C 1
ATOM 572 O O . LEU A 1 73 ? -3.463 14.877 -17.378 1.00 90.31 73 LEU A O 1
ATOM 576 N N . LEU A 1 74 ? -3.239 13.526 -15.595 1.00 87.44 74 LEU A N 1
ATOM 577 C CA . LEU A 1 74 ? -3.394 14.584 -14.601 1.00 87.44 74 LEU A CA 1
ATOM 578 C C . LEU A 1 74 ? -2.013 15.096 -14.183 1.00 87.44 74 LEU A C 1
ATOM 580 O O . LEU A 1 74 ? -1.181 14.307 -13.749 1.00 87.44 74 LEU A O 1
ATOM 584 N N . LEU A 1 75 ? -1.770 16.405 -14.260 1.00 85.88 75 LEU A N 1
ATOM 585 C CA . LEU A 1 75 ? -0.559 17.016 -13.705 1.00 85.88 75 LEU A CA 1
ATOM 586 C C . LEU A 1 75 ? -0.935 18.282 -12.932 1.00 85.88 75 LEU A C 1
ATOM 588 O O . LEU A 1 75 ? -1.505 19.224 -13.489 1.00 85.88 75 LEU A O 1
ATOM 592 N N . GLY A 1 76 ? -0.643 18.291 -11.630 1.00 83.31 76 GLY A N 1
ATOM 593 C CA . GLY A 1 76 ? -1.178 19.301 -10.719 1.00 83.31 76 GLY A CA 1
ATOM 594 C C . GLY A 1 76 ? -2.696 19.159 -10.585 1.00 83.31 76 GLY A C 1
ATOM 595 O O . GLY A 1 76 ? -3.188 18.102 -10.203 1.00 83.31 76 GLY A O 1
ATOM 596 N N . SER A 1 77 ? -3.439 20.219 -10.902 1.00 80.88 77 SER A N 1
ATOM 597 C CA . SER A 1 77 ? -4.911 20.242 -10.892 1.00 80.88 77 SER A CA 1
ATOM 598 C C . SER A 1 77 ? -5.538 20.242 -12.291 1.00 80.88 77 SER A C 1
ATOM 600 O O . SER A 1 77 ? -6.752 20.399 -12.417 1.00 80.88 77 SER A O 1
ATOM 602 N N . GLN A 1 78 ? -4.727 20.102 -13.343 1.00 88.31 78 GLN A N 1
ATOM 603 C CA . GLN A 1 78 ? -5.166 20.214 -14.733 1.00 88.31 78 GLN A CA 1
ATOM 604 C C . GLN A 1 78 ? -4.967 18.904 -15.495 1.00 88.31 78 GLN A C 1
ATOM 606 O O . GLN A 1 78 ? -4.075 18.107 -15.188 1.00 88.31 78 GLN A O 1
ATOM 611 N N . VAL A 1 79 ? -5.834 18.691 -16.486 1.00 90.94 79 VAL A N 1
ATOM 612 C CA . VAL A 1 79 ? -5.796 17.532 -17.378 1.00 90.94 79 VAL A CA 1
ATOM 613 C C . VAL A 1 79 ? -5.114 17.923 -18.678 1.00 90.94 79 VAL A C 1
ATOM 615 O O . VAL A 1 79 ? -5.504 18.887 -19.338 1.00 90.94 79 VAL A O 1
ATOM 618 N N . TRP A 1 80 ? -4.124 17.126 -19.052 1.00 93.75 80 TRP A N 1
ATOM 619 C CA . TRP A 1 80 ? -3.249 17.363 -20.187 1.00 93.75 80 TRP A CA 1
ATOM 620 C C . TRP A 1 80 ? -3.328 16.193 -21.158 1.00 93.75 80 TRP A C 1
ATOM 622 O O . TRP A 1 80 ? -3.356 15.044 -20.729 1.00 93.75 80 TRP A O 1
ATOM 632 N N . ARG A 1 81 ? -3.337 16.460 -22.462 1.00 94.31 81 ARG A N 1
ATOM 633 C CA . ARG A 1 81 ? -3.228 15.448 -23.518 1.00 94.31 81 ARG A CA 1
ATOM 634 C C . ARG A 1 81 ? -1.810 15.401 -24.052 1.00 94.31 81 ARG A C 1
ATOM 636 O O . ARG A 1 81 ? -1.282 16.428 -24.467 1.00 94.31 81 ARG A O 1
ATOM 643 N N . VAL A 1 82 ? -1.234 14.208 -24.109 1.00 94.62 82 VAL A N 1
ATO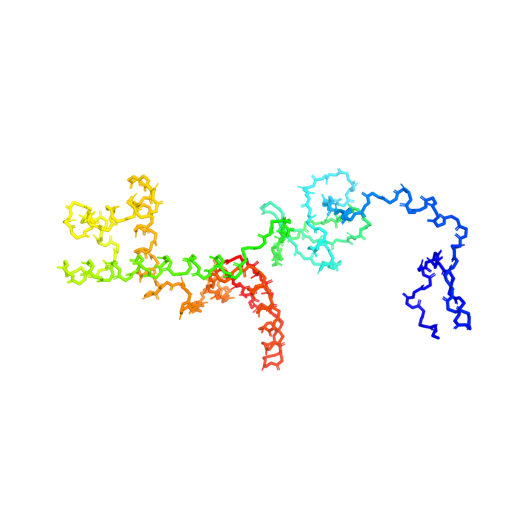M 644 C CA . VAL A 1 82 ? 0.070 13.963 -24.725 1.00 94.62 82 VAL A CA 1
ATOM 645 C C . VAL A 1 82 ? -0.044 14.131 -26.232 1.00 94.62 82 VAL A C 1
ATOM 647 O O . VAL A 1 82 ? -0.842 13.454 -26.877 1.00 94.62 82 VAL A O 1
ATOM 650 N N . ILE A 1 83 ? 0.750 15.035 -26.797 1.00 95.19 83 ILE A N 1
ATOM 651 C CA . ILE A 1 83 ? 0.798 15.288 -28.242 1.00 95.19 83 ILE A CA 1
ATOM 652 C C . ILE A 1 83 ? 2.082 14.759 -28.881 1.00 95.19 83 ILE A C 1
ATOM 654 O O . ILE A 1 83 ? 2.070 14.426 -30.063 1.00 95.19 83 ILE A O 1
ATOM 658 N N . GLU A 1 84 ? 3.162 14.629 -28.108 1.00 93.56 84 GLU A N 1
ATOM 659 C CA . GLU A 1 84 ? 4.441 14.101 -28.584 1.00 93.56 84 GLU A CA 1
ATOM 660 C C . GLU A 1 84 ? 5.232 13.463 -27.434 1.00 93.56 84 GLU A C 1
ATOM 662 O O . GLU A 1 84 ? 5.197 13.944 -26.298 1.00 93.56 84 GLU A O 1
ATOM 667 N N . LEU A 1 85 ? 5.949 12.383 -27.748 1.00 90.19 85 LEU A N 1
ATOM 668 C CA . LEU A 1 85 ? 6.876 11.691 -26.856 1.00 90.19 85 LEU A CA 1
ATOM 669 C C . LEU A 1 85 ? 8.257 11.682 -27.517 1.00 90.19 85 LEU A C 1
ATOM 671 O O . LEU A 1 85 ? 8.405 11.132 -28.609 1.00 90.19 85 LEU A O 1
ATOM 675 N N . THR A 1 86 ? 9.242 12.305 -26.871 1.00 86.56 86 THR A N 1
ATOM 676 C CA . THR A 1 86 ? 10.653 12.282 -27.290 1.00 86.56 86 THR A CA 1
ATOM 677 C C . THR A 1 86 ? 11.476 11.435 -26.322 1.00 86.56 86 THR A C 1
ATOM 679 O O . THR A 1 86 ? 10.939 10.905 -25.354 1.00 86.56 86 THR A O 1
ATOM 682 N N . ASP A 1 87 ? 12.785 11.325 -26.559 1.00 78.81 87 ASP A N 1
ATOM 683 C CA . ASP A 1 87 ? 13.693 10.535 -25.716 1.00 78.81 87 ASP A CA 1
ATOM 684 C C . ASP A 1 87 ? 13.810 11.060 -24.269 1.00 78.81 87 ASP A C 1
ATOM 686 O O . ASP A 1 87 ? 14.197 10.312 -23.377 1.00 78.81 87 ASP A O 1
ATOM 690 N N . ASP A 1 88 ? 13.495 12.338 -24.025 1.00 81.50 88 ASP A N 1
ATOM 691 C CA . ASP A 1 88 ? 13.686 13.016 -22.733 1.00 81.50 88 ASP A CA 1
ATOM 692 C C . ASP A 1 88 ? 12.493 13.885 -22.279 1.00 81.50 88 ASP A C 1
ATOM 694 O O . ASP A 1 88 ? 12.506 14.449 -21.174 1.00 81.50 88 ASP A O 1
ATOM 698 N N . LYS A 1 89 ? 11.460 14.037 -23.122 1.00 89.06 89 LYS A N 1
ATOM 699 C CA . LYS A 1 89 ? 10.331 14.945 -22.876 1.00 89.06 89 LYS A CA 1
ATOM 700 C C . LYS A 1 89 ? 8.994 14.345 -23.273 1.00 89.06 89 LYS A C 1
ATOM 702 O O . LYS A 1 89 ? 8.867 13.581 -24.227 1.00 89.06 89 LYS A O 1
ATOM 707 N N . VAL A 1 90 ? 7.972 14.807 -22.565 1.00 93.00 90 VAL A N 1
ATOM 708 C CA . VAL A 1 90 ? 6.568 14.614 -22.918 1.00 93.00 90 VAL A CA 1
ATOM 709 C C . VAL A 1 90 ? 5.994 15.979 -23.253 1.00 93.00 90 VAL A C 1
ATOM 711 O O . VAL A 1 90 ? 5.950 16.858 -22.392 1.00 93.00 90 VAL A O 1
ATOM 714 N N . ILE A 1 91 ? 5.566 16.179 -24.496 1.00 95.00 91 ILE A N 1
ATOM 715 C CA . ILE A 1 91 ? 4.901 17.420 -24.893 1.00 95.00 91 ILE A CA 1
ATOM 716 C C . ILE A 1 91 ? 3.398 17.227 -24.743 1.00 95.00 91 ILE A C 1
ATOM 718 O O . ILE A 1 91 ? 2.828 16.257 -25.253 1.00 95.00 91 ILE A O 1
ATOM 722 N N . VAL A 1 92 ? 2.751 18.161 -24.052 1.00 95.19 92 VAL A N 1
ATOM 723 C CA . VAL A 1 92 ? 1.323 18.114 -23.758 1.00 95.19 92 VAL A CA 1
ATOM 724 C C . VAL A 1 92 ? 0.586 19.383 -24.184 1.00 95.19 92 VAL A C 1
ATOM 726 O O . VAL A 1 92 ? 1.163 20.465 -24.313 1.00 95.19 92 VAL A O 1
ATOM 729 N N . ALA A 1 93 ? -0.721 19.240 -24.384 1.00 94.31 93 ALA A N 1
ATOM 730 C CA . ALA A 1 93 ? -1.668 20.325 -24.613 1.00 94.31 93 ALA A CA 1
ATOM 731 C C . ALA A 1 93 ? -2.839 20.230 -23.625 1.00 94.31 93 ALA A C 1
ATOM 733 O O . ALA A 1 93 ? -3.142 19.146 -23.126 1.00 94.31 93 ALA A O 1
ATOM 734 N N . ASP A 1 94 ? -3.508 21.349 -23.352 1.00 92.12 94 ASP A N 1
ATOM 735 C CA . ASP A 1 94 ? -4.690 21.380 -22.485 1.00 92.12 94 ASP A CA 1
ATOM 736 C C . ASP A 1 94 ? -5.781 20.414 -22.976 1.00 92.12 94 ASP A C 1
ATOM 738 O O . ASP A 1 94 ? -6.125 20.381 -24.162 1.00 92.12 94 ASP A O 1
ATOM 742 N N . ALA A 1 95 ? -6.356 19.645 -22.049 1.00 89.50 95 ALA A N 1
ATOM 743 C CA . ALA A 1 95 ? -7.445 18.711 -22.329 1.00 89.50 95 ALA A CA 1
ATOM 744 C C . ALA A 1 95 ? -8.548 18.761 -21.253 1.00 89.50 95 ALA A C 1
ATOM 746 O O . ALA A 1 95 ? -8.843 17.747 -20.613 1.00 89.50 95 ALA A O 1
ATOM 747 N N . PRO A 1 96 ? -9.182 19.929 -21.038 1.00 86.44 96 PRO A N 1
ATOM 748 C CA . PRO A 1 96 ? -10.236 20.076 -20.042 1.00 86.44 96 PRO A CA 1
ATOM 749 C C . PRO A 1 96 ? -11.430 19.163 -20.353 1.00 86.44 96 PRO A C 1
ATOM 751 O O . PRO A 1 96 ? -11.869 19.058 -21.498 1.00 86.44 96 PRO A O 1
ATOM 754 N N . GLY A 1 97 ? -11.968 18.514 -19.318 1.00 80.31 97 GLY A N 1
ATOM 755 C CA . GLY A 1 97 ? -13.134 17.629 -19.424 1.00 80.31 97 GLY A CA 1
ATOM 756 C C . GLY A 1 97 ? -12.843 16.225 -19.961 1.00 80.31 97 GLY A C 1
ATOM 757 O O . GLY A 1 97 ? -13.758 15.411 -20.020 1.00 80.31 97 GLY A O 1
ATOM 758 N N . ALA A 1 98 ? -11.598 15.916 -20.331 1.00 81.25 98 ALA A N 1
ATOM 759 C CA . ALA A 1 98 ? -11.199 14.542 -20.614 1.00 81.25 98 ALA A CA 1
ATOM 760 C C . ALA A 1 98 ? -10.943 13.775 -19.309 1.00 81.25 98 ALA A C 1
ATOM 762 O O . ALA A 1 98 ? -10.460 14.352 -18.337 1.00 81.25 98 ALA A O 1
ATOM 763 N N . THR A 1 99 ? -11.215 12.470 -19.301 1.00 80.88 99 THR A N 1
ATOM 764 C CA . THR A 1 99 ? -10.893 11.593 -18.168 1.00 80.88 99 THR A CA 1
ATOM 765 C C . THR A 1 99 ? -9.379 11.346 -18.136 1.00 80.88 99 THR A C 1
ATOM 767 O O . THR A 1 99 ? -8.845 10.734 -19.065 1.00 80.88 99 THR A O 1
ATOM 770 N N . PRO A 1 100 ? -8.635 11.838 -17.128 1.00 83.69 100 PRO A N 1
ATOM 771 C CA . PRO A 1 100 ? -7.193 11.645 -17.076 1.00 83.69 100 PRO A CA 1
ATOM 772 C C . PRO A 1 100 ? -6.845 10.258 -16.536 1.00 83.69 100 PRO A C 1
ATOM 774 O O . PRO A 1 100 ? -7.501 9.758 -15.620 1.00 83.69 100 PRO A O 1
ATOM 777 N N . ARG A 1 101 ? -5.738 9.690 -17.010 1.00 82.06 101 ARG A N 1
ATOM 778 C CA . ARG A 1 101 ? -5.005 8.661 -16.270 1.00 82.06 101 ARG A CA 1
ATOM 779 C C . ARG A 1 101 ? -4.181 9.330 -15.174 1.00 82.06 101 ARG A C 1
ATOM 781 O O . ARG A 1 101 ? -3.568 10.377 -15.393 1.00 82.06 101 ARG A O 1
ATOM 788 N N . MET A 1 102 ? -4.179 8.741 -13.984 1.00 79.25 102 MET A N 1
ATOM 789 C CA . MET A 1 102 ? -3.350 9.239 -12.890 1.00 79.25 102 MET A CA 1
ATOM 790 C C . MET A 1 102 ? -1.898 8.825 -13.155 1.00 79.25 102 MET A C 1
ATOM 792 O O . MET A 1 102 ? -1.649 7.622 -13.280 1.00 79.25 102 MET A O 1
ATOM 796 N N . PRO A 1 103 ? -0.936 9.762 -13.246 1.00 77.69 103 PRO A N 1
ATOM 797 C CA . PRO A 1 103 ? 0.461 9.376 -13.303 1.00 77.69 103 PRO A CA 1
ATOM 798 C C . PRO A 1 103 ? 0.843 8.648 -12.020 1.00 77.69 103 PRO A C 1
ATOM 800 O O . PRO A 1 103 ? 0.477 9.058 -10.915 1.00 77.69 103 PRO A O 1
ATOM 803 N N . PHE A 1 104 ? 1.583 7.557 -12.170 1.00 71.38 104 PHE A N 1
ATOM 804 C CA . PHE A 1 104 ? 2.198 6.873 -11.046 1.00 71.38 104 PHE A CA 1
ATOM 805 C C . PHE A 1 104 ? 3.689 7.181 -11.023 1.00 71.38 104 PHE A C 1
ATOM 807 O O . PHE A 1 104 ? 4.331 7.333 -12.058 1.00 71.38 104 PHE A O 1
ATOM 814 N N . TRP A 1 105 ? 4.228 7.241 -9.815 1.00 67.50 105 TRP A N 1
ATOM 815 C CA . TRP A 1 105 ? 5.657 7.321 -9.578 1.00 67.50 105 TRP A CA 1
ATOM 816 C C . TRP A 1 105 ? 6.088 5.977 -9.023 1.00 67.50 105 TRP A C 1
ATOM 818 O O . TRP A 1 105 ? 5.776 5.672 -7.867 1.00 67.50 105 TRP A O 1
ATOM 828 N N . ARG A 1 106 ? 6.785 5.161 -9.820 1.00 63.03 106 ARG A N 1
ATOM 829 C CA . ARG A 1 106 ? 7.475 3.987 -9.274 1.00 63.03 106 ARG A CA 1
ATOM 830 C C . ARG A 1 106 ? 8.818 4.480 -8.758 1.00 63.03 106 ARG A C 1
ATOM 832 O O . ARG A 1 106 ? 9.883 4.167 -9.280 1.00 63.03 106 ARG A O 1
ATOM 839 N N . GLY A 1 107 ? 8.747 5.273 -7.685 1.00 55.28 107 GLY A N 1
ATOM 840 C CA . GLY A 1 107 ? 9.919 5.536 -6.870 1.00 55.28 107 GLY A CA 1
ATOM 841 C C . GLY A 1 107 ? 10.540 4.193 -6.510 1.00 55.28 107 GLY A C 1
ATOM 842 O O . GLY A 1 107 ? 9.827 3.267 -6.124 1.00 55.28 107 GLY A O 1
ATOM 843 N N . ASP A 1 108 ? 11.854 4.084 -6.665 1.00 56.34 108 ASP A N 1
ATOM 844 C CA . ASP A 1 108 ? 12.631 2.885 -6.358 1.00 56.34 108 ASP A CA 1
ATOM 845 C C . ASP A 1 108 ? 12.730 2.671 -4.838 1.00 56.34 108 ASP A C 1
ATOM 847 O O . ASP A 1 108 ? 13.802 2.504 -4.264 1.00 56.34 108 ASP A O 1
ATOM 851 N N . PHE A 1 109 ? 11.604 2.739 -4.135 1.00 57.62 109 PHE A N 1
ATOM 852 C CA . PHE A 1 109 ? 11.527 2.221 -2.790 1.00 57.62 109 PHE A CA 1
ATOM 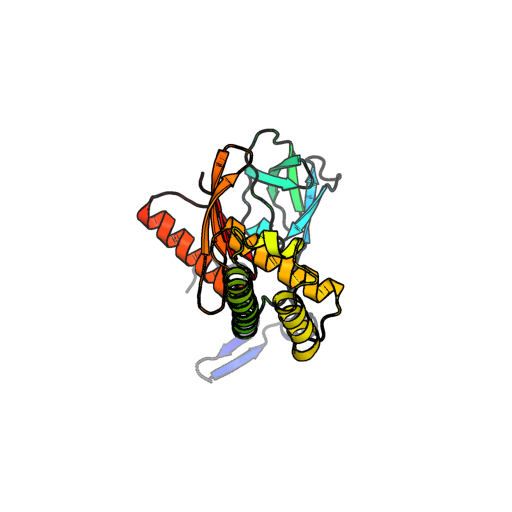853 C C . PHE A 1 109 ? 11.404 0.711 -2.925 1.00 57.62 109 PHE A C 1
ATOM 855 O O . PHE A 1 109 ? 10.586 0.237 -3.719 1.00 57.62 109 PHE A O 1
ATOM 862 N N . PRO A 1 110 ? 12.204 -0.081 -2.191 1.00 71.62 110 PRO A N 1
ATOM 863 C CA . PRO A 1 110 ? 11.961 -1.505 -2.150 1.00 71.62 110 PRO A CA 1
ATOM 864 C C . PRO A 1 110 ? 10.541 -1.674 -1.622 1.00 71.62 110 PRO A C 1
ATOM 866 O O . PRO A 1 110 ? 10.290 -1.409 -0.446 1.00 71.62 110 PRO A O 1
ATOM 869 N N . TRP A 1 111 ? 9.624 -2.070 -2.513 1.00 85.06 111 TRP A N 1
ATOM 870 C CA . TRP A 1 111 ? 8.288 -2.515 -2.148 1.00 85.06 111 TRP A CA 1
ATOM 871 C C . TRP A 1 111 ? 8.385 -3.324 -0.867 1.00 85.06 111 TRP A C 1
ATOM 873 O O . TRP A 1 111 ? 9.291 -4.166 -0.744 1.00 85.06 111 TRP A O 1
ATOM 883 N N . ARG A 1 112 ? 7.463 -3.083 0.065 1.00 92.62 112 ARG A N 1
ATOM 884 C CA . ARG A 1 112 ? 7.399 -3.847 1.305 1.00 92.62 112 ARG A CA 1
ATOM 885 C C . ARG A 1 112 ? 7.4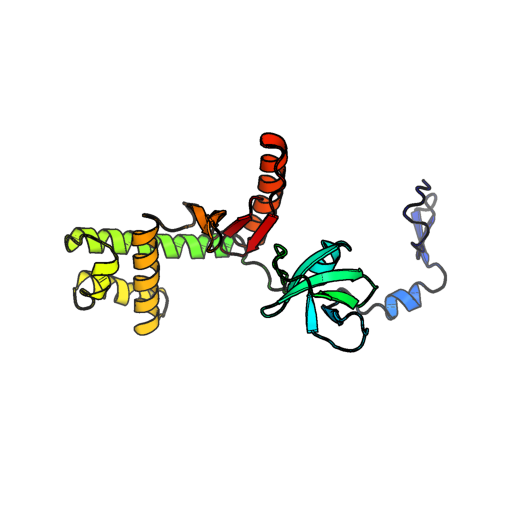92 -5.339 0.957 1.00 92.62 112 ARG A C 1
ATOM 887 O O . ARG A 1 112 ? 6.708 -5.824 0.138 1.00 92.62 112 ARG A O 1
ATOM 894 N N . PRO A 1 113 ? 8.484 -6.067 1.500 1.00 94.31 113 PRO A N 1
ATOM 895 C CA . PRO A 1 113 ? 8.603 -7.490 1.234 1.00 94.31 113 PRO A CA 1
ATOM 896 C C . PRO A 1 113 ? 7.410 -8.223 1.849 1.00 94.31 113 PRO A C 1
ATOM 898 O O . PRO A 1 113 ? 6.821 -7.750 2.827 1.00 94.31 113 PRO A O 1
ATOM 901 N N . TYR A 1 114 ? 7.081 -9.386 1.290 1.00 95.56 114 TYR A N 1
ATOM 902 C CA . TYR A 1 114 ? 5.932 -10.185 1.712 1.00 95.56 114 TYR A CA 1
ATOM 903 C C . TYR A 1 114 ? 5.964 -10.477 3.217 1.00 95.56 114 TYR A C 1
ATOM 905 O O . TYR A 1 114 ? 4.970 -10.279 3.907 1.00 95.56 114 TYR A O 1
ATOM 913 N N . GLU A 1 115 ? 7.134 -10.825 3.752 1.00 96.69 115 GLU A N 1
ATOM 914 C CA . GLU A 1 115 ? 7.322 -11.179 5.160 1.00 96.69 115 GLU A CA 1
ATOM 915 C C . GLU A 1 115 ? 7.068 -9.986 6.095 1.00 96.69 115 GLU A C 1
ATOM 917 O O . GLU A 1 115 ? 6.570 -10.148 7.212 1.00 96.69 115 GLU A O 1
ATOM 922 N N . LEU A 1 116 ? 7.398 -8.765 5.656 1.00 96.69 116 LEU A N 1
ATOM 923 C CA . LEU A 1 116 ? 7.045 -7.555 6.399 1.00 96.69 116 LEU A CA 1
ATOM 924 C C . LEU A 1 116 ? 5.549 -7.253 6.255 1.00 96.69 116 LEU A C 1
ATOM 926 O O . LEU A 1 116 ? 4.921 -6.837 7.226 1.00 96.69 116 LEU A O 1
ATOM 930 N N . GLY A 1 117 ? 4.971 -7.505 5.080 1.00 97.19 117 GLY A N 1
ATOM 931 C CA . GLY A 1 117 ? 3.533 -7.420 4.844 1.00 97.19 117 GLY A CA 1
ATOM 932 C C . GLY A 1 117 ? 2.714 -8.324 5.763 1.00 97.19 117 GLY A C 1
ATOM 933 O O . GLY A 1 117 ? 1.767 -7.857 6.394 1.00 97.19 117 GLY A O 1
ATOM 934 N N . GLU A 1 118 ? 3.132 -9.579 5.939 1.00 97.75 118 GLU A N 1
ATOM 935 C CA . GLU A 1 118 ? 2.524 -10.506 6.899 1.00 97.75 118 GLU A CA 1
ATOM 936 C C . GLU A 1 118 ? 2.599 -9.972 8.333 1.00 97.75 118 GLU A C 1
ATOM 938 O O . GLU A 1 118 ? 1.618 -10.031 9.070 1.00 97.75 118 GLU A O 1
ATOM 943 N N . ARG A 1 119 ? 3.731 -9.385 8.743 1.00 97.81 119 ARG A N 1
ATOM 944 C CA . ARG A 1 119 ? 3.866 -8.795 10.087 1.00 97.81 119 ARG A CA 1
ATOM 945 C C . ARG A 1 119 ? 2.961 -7.581 10.287 1.00 97.81 119 ARG A C 1
ATOM 947 O O . ARG A 1 119 ? 2.343 -7.462 11.343 1.00 97.81 119 ARG A O 1
ATOM 954 N N . VAL A 1 120 ? 2.851 -6.708 9.284 1.00 97.19 120 VAL A N 1
ATOM 955 C CA . VAL A 1 120 ? 1.916 -5.569 9.302 1.00 97.19 120 VAL A CA 1
ATOM 956 C C . VAL A 1 120 ? 0.475 -6.069 9.398 1.00 97.19 120 VAL A C 1
ATOM 958 O O . VAL A 1 120 ? -0.303 -5.563 10.206 1.00 97.19 120 VAL A O 1
ATOM 961 N N . GLY A 1 121 ? 0.124 -7.092 8.621 1.00 97.94 121 GLY A N 1
ATOM 962 C CA . GLY A 1 121 ? -1.194 -7.711 8.663 1.00 97.94 121 GLY A CA 1
ATOM 963 C C . GLY A 1 121 ? -1.511 -8.342 10.024 1.00 97.94 121 GLY A C 1
ATOM 964 O O . GLY A 1 121 ? -2.579 -8.087 10.581 1.00 97.94 121 GLY A O 1
ATOM 965 N N . ALA A 1 122 ? -0.564 -9.084 10.600 1.00 98.38 122 ALA A N 1
ATOM 966 C CA . ALA A 1 122 ? -0.707 -9.702 11.917 1.00 98.38 122 ALA A CA 1
ATOM 967 C C . ALA A 1 122 ? -0.873 -8.659 13.029 1.00 98.38 122 ALA A C 1
ATOM 969 O O . ALA A 1 122 ? -1.680 -8.857 13.939 1.00 98.38 122 ALA A O 1
ATOM 970 N N . PHE A 1 123 ? -0.161 -7.532 12.934 1.00 98.31 123 PHE A N 1
ATOM 971 C CA . PHE A 1 123 ? -0.345 -6.392 13.828 1.00 98.31 123 PHE A CA 1
ATOM 972 C C . PHE A 1 123 ? -1.759 -5.808 13.715 1.00 98.31 123 PHE A C 1
ATOM 974 O O . PHE A 1 123 ? -2.452 -5.712 14.727 1.00 98.31 123 PHE A O 1
ATOM 981 N N . ARG A 1 124 ? -2.227 -5.497 12.495 1.00 98.00 124 ARG A N 1
ATOM 982 C CA . ARG A 1 124 ? -3.593 -4.989 12.256 1.00 98.00 124 ARG A CA 1
ATOM 983 C C . ARG A 1 124 ? -4.654 -5.927 12.840 1.00 98.00 124 ARG A C 1
ATOM 985 O O . ARG A 1 124 ? -5.550 -5.462 13.542 1.00 98.00 124 ARG A O 1
ATOM 992 N N . ARG A 1 125 ? -4.513 -7.243 12.630 1.00 98.19 125 ARG A N 1
ATOM 993 C CA . ARG A 1 125 ? -5.398 -8.256 13.230 1.00 98.19 125 ARG A CA 1
ATOM 994 C C . ARG A 1 125 ? -5.354 -8.223 14.757 1.00 98.19 125 ARG A C 1
ATOM 996 O O . ARG A 1 125 ? -6.404 -8.210 15.386 1.00 98.19 125 ARG A O 1
ATOM 1003 N N . ALA A 1 126 ? -4.164 -8.195 15.356 1.00 98.31 126 ALA A N 1
ATOM 1004 C CA . ALA A 1 126 ? -4.010 -8.222 16.810 1.00 98.31 126 ALA A CA 1
ATOM 1005 C C . ALA A 1 126 ? -4.639 -6.999 17.501 1.00 98.31 126 ALA A C 1
ATOM 1007 O O . ALA A 1 126 ? -5.164 -7.132 18.611 1.00 98.31 126 ALA A O 1
ATOM 1008 N N . VAL A 1 127 ? -4.595 -5.826 16.855 1.00 98.38 127 VAL A N 1
ATOM 1009 C CA . VAL A 1 127 ? -5.320 -4.631 17.310 1.00 98.38 127 VAL A CA 1
ATOM 1010 C C . VAL A 1 127 ? -6.824 -4.842 17.147 1.00 98.38 127 VAL A C 1
ATOM 1012 O O . VAL A 1 127 ? -7.558 -4.676 18.117 1.00 98.38 127 VAL A O 1
ATOM 1015 N N . ALA A 1 128 ? -7.286 -5.267 15.967 1.00 98.25 128 ALA A N 1
ATOM 1016 C CA . ALA A 1 128 ? -8.709 -5.476 15.699 1.00 98.25 128 ALA A CA 1
ATOM 1017 C C . ALA A 1 128 ? -9.361 -6.466 16.681 1.00 98.25 128 ALA A C 1
ATOM 1019 O O . ALA A 1 128 ? -10.396 -6.155 17.259 1.00 98.25 128 ALA A O 1
ATOM 1020 N N . GLU A 1 129 ? -8.724 -7.608 16.957 1.00 98.12 129 GLU A N 1
ATOM 1021 C CA . GLU A 1 129 ? -9.181 -8.599 17.946 1.00 98.12 129 GLU A CA 1
ATOM 1022 C C . GLU A 1 129 ? -9.347 -7.998 19.348 1.00 98.12 129 GLU A C 1
ATOM 1024 O O . GLU A 1 129 ? -10.328 -8.275 20.040 1.00 98.12 129 GLU A O 1
ATOM 1029 N N . ARG A 1 130 ? -8.423 -7.123 19.762 1.00 98.25 130 ARG A N 1
ATOM 1030 C CA . ARG A 1 130 ? -8.528 -6.408 21.040 1.00 98.25 130 ARG A CA 1
ATOM 1031 C C . ARG A 1 130 ? -9.665 -5.394 21.029 1.00 98.25 130 ARG A C 1
ATOM 1033 O O . ARG A 1 130 ? -10.386 -5.308 22.017 1.00 98.25 130 ARG A O 1
ATOM 1040 N N . LEU A 1 131 ? -9.874 -4.672 19.928 1.00 97.94 131 LEU A N 1
ATOM 1041 C CA . LEU A 1 131 ? -10.999 -3.739 19.808 1.00 97.94 131 LEU A CA 1
ATOM 1042 C C . LEU A 1 131 ? -12.351 -4.462 19.777 1.00 97.94 131 LEU A C 1
ATOM 1044 O O . LEU A 1 131 ? -13.306 -3.972 20.372 1.00 97.94 131 LEU A O 1
ATOM 1048 N N . HIS A 1 132 ? -12.432 -5.651 19.172 1.00 97.62 132 HIS A N 1
ATOM 1049 C CA . HIS A 1 132 ? -13.604 -6.525 19.281 1.00 97.62 132 HIS A CA 1
ATOM 1050 C C . HIS A 1 132 ? -13.892 -6.894 20.742 1.00 97.62 132 HIS A C 1
ATOM 1052 O O . HIS A 1 132 ? -15.037 -6.793 21.184 1.00 97.62 132 HIS A O 1
ATOM 1058 N N . ALA A 1 133 ? -12.861 -7.265 21.509 1.00 97.56 133 ALA A N 1
ATOM 1059 C CA . ALA A 1 133 ? -13.006 -7.583 22.928 1.00 97.56 133 ALA A CA 1
ATOM 1060 C C . ALA A 1 133 ? -13.433 -6.364 23.765 1.00 97.56 133 ALA A C 1
ATOM 1062 O O . ALA A 1 133 ? -14.318 -6.491 24.606 1.00 97.56 133 ALA A O 1
ATOM 1063 N N . VAL A 1 134 ? -12.859 -5.182 23.507 1.00 97.88 134 VAL A N 1
ATOM 1064 C CA . VAL A 1 134 ? -13.249 -3.918 24.158 1.00 97.88 134 VAL A CA 1
ATOM 1065 C C . VAL A 1 134 ? -14.712 -3.589 23.871 1.00 97.88 134 VAL A C 1
ATOM 1067 O O . VAL A 1 134 ? -15.475 -3.347 24.803 1.00 97.88 134 VAL A O 1
ATOM 1070 N N . ARG A 1 135 ? -15.118 -3.622 22.595 1.00 96.88 135 ARG A N 1
ATOM 1071 C CA . ARG A 1 135 ? -16.497 -3.346 22.175 1.00 96.88 135 ARG A CA 1
ATOM 1072 C C . ARG A 1 135 ? -17.486 -4.272 22.881 1.00 96.88 135 ARG A C 1
ATOM 1074 O O . ARG A 1 135 ? -18.500 -3.798 23.373 1.00 96.88 135 ARG A O 1
ATOM 1081 N N . ALA A 1 136 ? -17.173 -5.566 22.960 1.00 96.69 136 ALA A N 1
ATOM 1082 C CA . ALA A 1 136 ? -18.014 -6.546 23.641 1.00 96.69 136 ALA A CA 1
ATOM 1083 C C . ALA A 1 136 ? -18.050 -6.347 25.168 1.00 96.69 136 ALA A C 1
ATOM 1085 O O . ALA A 1 136 ? -19.107 -6.483 25.773 1.00 96.69 136 ALA A O 1
ATOM 1086 N N . ALA A 1 137 ? -16.916 -6.019 25.796 1.00 96.81 137 ALA A N 1
ATOM 1087 C CA . ALA A 1 137 ? -16.831 -5.819 27.245 1.00 96.81 137 ALA A CA 1
ATOM 1088 C C . ALA A 1 137 ? -17.587 -4.571 27.726 1.00 96.81 137 ALA A C 1
ATOM 1090 O O . ALA A 1 137 ? -18.107 -4.563 28.839 1.00 96.81 137 ALA A O 1
ATOM 1091 N N . LEU A 1 138 ? -17.632 -3.533 26.892 1.00 96.50 138 LEU A N 1
ATOM 1092 C CA . LEU A 1 138 ? -18.280 -2.254 27.184 1.00 96.50 138 LEU A CA 1
ATOM 1093 C C . LEU A 1 138 ? -19.675 -2.119 26.540 1.00 96.50 138 LEU A C 1
ATOM 1095 O O . LEU A 1 138 ? -20.276 -1.055 26.640 1.00 96.50 138 LEU A O 1
ATOM 1099 N N . ASP A 1 139 ? -20.170 -3.170 25.874 1.00 96.31 139 ASP A N 1
ATOM 1100 C CA . ASP A 1 139 ? -21.444 -3.194 25.131 1.00 96.31 139 ASP A CA 1
ATOM 1101 C C . ASP A 1 139 ? -21.620 -1.991 24.179 1.00 96.31 139 ASP A C 1
ATOM 1103 O O . ASP A 1 139 ? -22.656 -1.327 24.125 1.00 96.31 139 ASP A O 1
ATOM 1107 N N . LEU A 1 140 ? -20.557 -1.662 23.438 1.00 94.88 140 LEU A N 1
ATOM 1108 C CA . LEU A 1 140 ? -20.547 -0.508 22.540 1.00 94.88 140 LEU A CA 1
ATOM 1109 C C . LEU A 1 140 ? -21.241 -0.834 21.212 1.00 94.88 140 LEU A C 1
ATOM 1111 O O . LEU A 1 140 ? -20.933 -1.835 20.554 1.00 94.88 140 LEU A O 1
ATOM 1115 N N . ALA A 1 141 ? -22.111 0.078 20.768 1.00 92.62 141 ALA A N 1
ATOM 1116 C CA . ALA A 1 141 ? -22.798 -0.032 19.482 1.00 92.62 141 ALA A CA 1
ATOM 1117 C C . ALA A 1 141 ? -21.805 -0.115 18.310 1.00 92.62 141 ALA A C 1
ATOM 1119 O O . ALA A 1 141 ? -21.879 -1.057 17.523 1.00 92.62 141 ALA A O 1
ATOM 1120 N N . ASP A 1 142 ? -20.820 0.787 18.281 1.00 95.19 142 ASP A N 1
ATOM 1121 C CA . ASP A 1 142 ? -19.846 0.956 17.196 1.00 95.19 142 ASP A CA 1
ATOM 1122 C C . ASP A 1 142 ? -18.414 1.063 17.758 1.00 95.19 142 ASP A C 1
ATOM 1124 O O . ASP A 1 142 ? -18.210 1.470 18.906 1.00 95.19 142 ASP A O 1
ATOM 1128 N N . TYR A 1 143 ? -17.393 0.741 16.962 1.00 95.88 143 TYR A N 1
ATOM 1129 C CA . TYR A 1 143 ? -15.982 0.859 17.347 1.00 95.88 143 TYR A CA 1
ATOM 1130 C C . TYR A 1 143 ? -15.562 2.314 17.586 1.00 95.88 143 TYR A C 1
ATOM 1132 O O . TYR A 1 143 ? -14.746 2.567 18.467 1.00 95.88 143 TYR A O 1
ATOM 1140 N N . ARG A 1 144 ? -16.123 3.304 16.884 1.00 93.06 144 ARG A N 1
ATOM 1141 C CA . ARG A 1 144 ? -15.828 4.730 17.119 1.00 93.06 144 ARG A CA 1
ATOM 1142 C C . ARG A 1 144 ? -16.289 5.221 18.483 1.00 93.06 144 ARG A C 1
ATOM 1144 O O . ARG A 1 144 ? -15.746 6.221 18.955 1.00 93.06 144 ARG A O 1
ATOM 1151 N N . ALA A 1 145 ? -17.220 4.529 19.142 1.00 94.88 145 ALA A N 1
ATOM 1152 C CA . ALA A 1 145 ? -17.592 4.847 20.520 1.00 94.88 145 ALA A CA 1
ATOM 1153 C C . ALA A 1 145 ? -16.408 4.675 21.491 1.00 94.88 145 ALA A C 1
ATOM 1155 O O . ALA A 1 145 ? -16.367 5.344 22.522 1.00 94.88 145 ALA A O 1
ATOM 1156 N N . ILE A 1 146 ? -15.383 3.890 21.119 1.00 94.56 146 ILE A N 1
ATOM 1157 C CA . ILE A 1 146 ? -14.126 3.756 21.875 1.00 94.56 146 ILE A CA 1
ATOM 1158 C C . ILE A 1 146 ? -13.457 5.121 22.100 1.00 94.56 146 ILE A C 1
ATOM 1160 O O . ILE A 1 146 ? -12.836 5.320 23.141 1.00 94.56 146 ILE A O 1
ATOM 1164 N N . ARG A 1 147 ? -13.650 6.102 21.202 1.00 93.38 147 ARG A N 1
ATOM 1165 C CA . ARG A 1 147 ? -13.119 7.468 21.370 1.00 93.38 147 ARG A CA 1
ATOM 1166 C C . ARG A 1 147 ? -13.600 8.161 22.643 1.00 93.38 147 ARG A C 1
ATOM 1168 O O . ARG A 1 147 ? -12.901 9.016 23.168 1.00 93.38 147 ARG A O 1
ATOM 1175 N N . GLN A 1 148 ? -14.810 7.838 23.094 1.00 93.19 148 GLN A N 1
ATOM 1176 C CA . GLN A 1 148 ? -15.417 8.420 24.295 1.00 93.19 148 GLN A CA 1
ATOM 1177 C C . GLN A 1 148 ? -15.116 7.593 25.551 1.00 93.19 148 GLN A C 1
ATOM 1179 O O . GLN A 1 148 ? -15.391 8.040 26.658 1.00 93.19 148 GLN A O 1
ATOM 1184 N N . ALA A 1 149 ? -14.540 6.405 25.373 1.00 93.75 149 ALA A N 1
ATOM 1185 C CA . ALA A 1 149 ? -14.216 5.450 26.420 1.00 93.75 149 ALA A CA 1
ATOM 1186 C C . ALA A 1 149 ? -12.700 5.372 26.665 1.00 93.75 149 ALA A C 1
ATOM 1188 O O . ALA A 1 149 ? -12.208 4.345 27.119 1.00 93.75 149 ALA A O 1
ATOM 1189 N N . GLU A 1 150 ? -11.937 6.425 26.345 1.00 92.94 150 GLU A N 1
ATOM 1190 C CA . GLU A 1 150 ? -10.474 6.411 26.482 1.00 92.94 150 GLU A CA 1
ATOM 1191 C C . GLU A 1 150 ? -10.043 6.035 27.905 1.00 92.94 150 GLU A C 1
ATOM 1193 O O . GLU A 1 150 ? -9.138 5.223 28.074 1.00 92.94 150 GLU A O 1
ATOM 1198 N N . GLU A 1 151 ? -10.720 6.567 28.924 1.00 94.50 151 GLU A N 1
ATOM 1199 C CA . GLU A 1 151 ? -10.406 6.318 30.337 1.00 94.50 151 GLU A CA 1
ATOM 1200 C C . GLU A 1 151 ? -10.826 4.921 30.830 1.00 94.50 151 GLU A C 1
ATOM 1202 O O . GLU A 1 151 ? -10.411 4.508 31.915 1.00 94.50 151 GLU A O 1
ATOM 1207 N N . GLU A 1 152 ? -11.603 4.162 30.048 1.00 97.25 152 GLU A N 1
ATOM 1208 C CA . GLU A 1 152 ? -12.061 2.834 30.454 1.00 97.25 152 GLU A CA 1
ATOM 1209 C C . GLU A 1 152 ? -10.882 1.856 30.597 1.00 97.25 152 GLU A C 1
ATOM 1211 O O . GLU A 1 152 ? -10.014 1.788 29.714 1.00 97.25 152 GLU A O 1
ATOM 1216 N N . PRO A 1 153 ? -10.852 1.011 31.649 1.00 97.69 153 PRO A N 1
ATOM 1217 C CA . PRO A 1 153 ? -9.742 0.088 31.888 1.00 97.69 153 PRO A CA 1
ATOM 1218 C C . PRO A 1 153 ? -9.447 -0.840 30.704 1.00 97.69 153 PRO A C 1
ATOM 1220 O O . PRO A 1 153 ? -8.289 -1.168 30.445 1.00 97.69 153 PRO A O 1
ATOM 1223 N N . ALA A 1 154 ? -10.484 -1.246 29.964 1.00 97.19 154 ALA A N 1
ATOM 1224 C CA . ALA A 1 154 ? -10.345 -2.091 28.782 1.00 97.19 154 ALA A CA 1
ATOM 1225 C C . ALA A 1 154 ? -9.581 -1.380 27.649 1.00 97.19 154 ALA A C 1
ATOM 1227 O O . ALA A 1 154 ? -8.726 -1.992 27.011 1.00 97.19 154 ALA A O 1
ATOM 1228 N N . VAL A 1 155 ? -9.838 -0.087 27.431 1.00 97.56 155 VAL A N 1
ATOM 1229 C CA . VAL A 1 155 ? -9.149 0.724 26.416 1.00 97.56 155 VAL A CA 1
ATOM 1230 C C . VAL A 1 155 ? -7.722 1.032 26.862 1.00 97.56 155 VAL A C 1
ATOM 1232 O O . VAL A 1 155 ? -6.774 0.820 26.101 1.00 97.56 155 VAL A O 1
ATOM 1235 N N . GLN A 1 156 ? -7.542 1.415 28.128 1.00 97.88 156 GLN A N 1
ATOM 1236 C CA . GLN A 1 156 ? -6.223 1.651 28.719 1.00 97.88 156 GLN A CA 1
ATOM 1237 C C . GLN A 1 156 ? -5.319 0.412 28.658 1.00 97.88 156 GLN A C 1
ATOM 1239 O O . GLN A 1 156 ? -4.118 0.543 28.421 1.00 97.88 156 GLN A O 1
ATOM 1244 N N . ALA A 1 157 ? -5.873 -0.798 28.791 1.00 98.00 157 ALA A N 1
ATOM 1245 C CA . ALA A 1 157 ? -5.116 -2.038 28.627 1.00 98.00 157 ALA A CA 1
ATOM 1246 C C . ALA A 1 157 ? -4.572 -2.218 27.196 1.00 98.00 157 ALA A C 1
ATOM 1248 O O . ALA A 1 157 ? -3.427 -2.643 27.023 1.00 98.00 157 ALA A O 1
ATOM 1249 N N . VAL A 1 158 ? -5.351 -1.856 26.168 1.00 98.19 158 VAL A N 1
ATOM 1250 C CA . VAL A 1 158 ? -4.892 -1.888 24.767 1.00 98.19 158 VAL A CA 1
ATOM 1251 C C . VAL A 1 158 ? -3.785 -0.861 24.538 1.00 98.19 158 VAL A C 1
ATOM 1253 O O . VAL A 1 158 ? -2.763 -1.190 23.934 1.00 98.19 158 VAL A O 1
ATOM 1256 N N . LEU A 1 159 ? -3.944 0.356 25.065 1.00 98.25 159 LEU A N 1
ATOM 1257 C CA . LEU A 1 159 ? -2.925 1.403 24.966 1.00 98.25 159 LEU A CA 1
ATOM 1258 C C . LEU A 1 159 ? -1.633 1.010 25.689 1.00 98.25 159 LEU A C 1
ATOM 1260 O O . LEU A 1 159 ? -0.546 1.184 25.142 1.00 98.25 159 LEU A O 1
ATOM 1264 N N . ALA A 1 160 ? -1.730 0.437 26.889 1.00 98.31 160 ALA A N 1
ATOM 1265 C CA . ALA A 1 160 ? -0.575 -0.058 27.632 1.00 98.31 160 ALA A CA 1
ATOM 1266 C C . ALA A 1 160 ? 0.169 -1.158 26.861 1.00 98.31 160 ALA A C 1
ATOM 1268 O O . ALA A 1 160 ? 1.395 -1.114 26.775 1.00 98.31 160 ALA A O 1
ATOM 1269 N N . TRP A 1 161 ? -0.562 -2.094 26.249 1.00 98.50 161 TRP A N 1
ATOM 1270 C CA . TRP A 1 161 ? 0.012 -3.138 25.400 1.00 98.50 161 TRP A CA 1
ATOM 1271 C C . TRP A 1 161 ? 0.735 -2.563 24.174 1.00 98.50 161 TRP A C 1
ATOM 1273 O O . TRP A 1 161 ? 1.878 -2.928 23.915 1.00 98.50 161 TRP A O 1
ATOM 1283 N N . LEU A 1 162 ? 0.122 -1.617 23.456 1.00 98.38 162 LEU A N 1
ATOM 1284 C CA . LEU A 1 162 ? 0.752 -0.951 22.308 1.00 98.38 162 LEU A CA 1
ATOM 1285 C C . LEU A 1 162 ? 2.052 -0.233 22.697 1.00 98.38 162 LEU A C 1
ATOM 1287 O O . LEU A 1 162 ? 3.051 -0.299 21.980 1.00 98.38 162 LEU A O 1
ATOM 1291 N N . ARG A 1 163 ? 2.058 0.432 23.853 1.00 98.19 163 ARG A N 1
ATOM 1292 C CA . ARG A 1 163 ? 3.235 1.138 24.369 1.00 98.19 163 ARG A CA 1
ATOM 1293 C C . ARG A 1 163 ? 4.340 0.175 24.807 1.00 98.19 163 ARG A C 1
ATOM 1295 O O . ARG A 1 163 ? 5.510 0.456 24.569 1.00 98.19 163 ARG A O 1
ATOM 1302 N N . ALA A 1 164 ? 3.983 -0.945 25.435 1.00 98.06 164 ALA A N 1
ATOM 1303 C CA . ALA A 1 164 ? 4.942 -1.924 25.943 1.00 98.06 164 ALA A CA 1
ATOM 1304 C C . ALA A 1 164 ? 5.554 -2.790 24.829 1.00 98.06 164 ALA A C 1
ATOM 1306 O O . ALA A 1 164 ? 6.774 -2.920 24.760 1.00 98.06 164 ALA A O 1
ATOM 1307 N N . ASP A 1 165 ? 4.724 -3.343 23.943 1.00 97.69 165 ASP A N 1
ATOM 1308 C CA . ASP A 1 165 ? 5.153 -4.344 22.959 1.00 97.69 165 ASP A CA 1
ATOM 1309 C C . ASP A 1 165 ? 5.662 -3.711 21.653 1.00 97.69 165 ASP A C 1
ATOM 1311 O O . ASP A 1 165 ? 6.474 -4.316 20.953 1.00 97.69 165 ASP A O 1
ATOM 1315 N N . TYR A 1 166 ? 5.203 -2.496 21.323 1.00 96.31 166 TYR A N 1
ATOM 1316 C CA . TYR A 1 166 ? 5.533 -1.804 20.065 1.00 96.31 166 TYR A CA 1
ATOM 1317 C C . TYR A 1 166 ? 6.233 -0.459 20.272 1.00 96.31 166 TYR A C 1
ATOM 1319 O O . TYR A 1 166 ? 6.474 0.252 19.298 1.00 96.31 166 TYR A O 1
ATOM 1327 N N . ALA A 1 167 ? 6.579 -0.113 21.518 1.00 96.81 167 ALA A N 1
ATOM 1328 C CA . ALA A 1 167 ? 7.291 1.116 21.875 1.00 96.81 167 ALA A CA 1
ATOM 1329 C C . ALA A 1 167 ? 6.627 2.406 21.350 1.00 96.81 167 ALA A C 1
ATOM 1331 O O . ALA A 1 167 ? 7.307 3.394 21.070 1.00 96.81 167 ALA A O 1
ATOM 1332 N N . LEU A 1 168 ? 5.298 2.401 21.209 1.00 97.75 168 LEU A N 1
ATOM 1333 C CA . LEU A 1 168 ? 4.548 3.587 20.808 1.00 97.75 168 LEU A CA 1
ATOM 1334 C C . LEU A 1 168 ? 4.468 4.581 21.971 1.00 97.75 168 LEU A C 1
ATOM 1336 O O . LEU A 1 168 ? 4.339 4.192 23.132 1.00 97.75 168 LEU A O 1
ATOM 1340 N N . ASP A 1 169 ? 4.500 5.876 21.665 1.00 98.00 169 ASP A N 1
ATOM 1341 C CA . ASP A 1 169 ? 4.065 6.896 22.615 1.00 98.00 169 ASP A CA 1
ATOM 1342 C C . ASP A 1 169 ? 2.529 6.891 22.752 1.00 98.00 169 ASP A C 1
ATOM 1344 O O . ASP A 1 169 ? 1.816 6.229 21.993 1.00 98.00 169 ASP A O 1
ATOM 1348 N N . THR A 1 170 ? 2.001 7.624 23.736 1.00 96.38 170 THR A N 1
ATOM 1349 C CA . THR A 1 170 ? 0.557 7.663 24.014 1.00 96.38 170 THR A CA 1
ATOM 1350 C C . THR A 1 170 ? -0.265 8.134 22.812 1.00 96.38 170 THR A C 1
ATOM 1352 O O . THR A 1 170 ? -1.291 7.528 22.511 1.00 96.38 170 THR A O 1
ATOM 1355 N N . ALA A 1 171 ? 0.183 9.174 22.103 1.00 97.06 171 ALA A N 1
ATOM 1356 C CA . ALA A 1 171 ? -0.554 9.719 20.968 1.00 97.06 171 ALA A CA 1
ATOM 1357 C C . ALA A 1 171 ? -0.519 8.757 19.774 1.00 97.06 171 ALA A C 1
ATOM 1359 O O . ALA A 1 171 ? -1.549 8.528 19.141 1.00 97.06 171 ALA A O 1
ATOM 1360 N N . SER A 1 172 ? 0.631 8.134 19.506 1.00 97.88 172 SER A N 1
ATOM 1361 C CA . SER A 1 172 ? 0.768 7.114 18.460 1.00 97.88 172 SER A CA 1
ATOM 1362 C C . SER A 1 172 ? -0.077 5.870 18.749 1.00 97.88 172 SER A C 1
ATOM 1364 O O . SER A 1 172 ? -0.752 5.360 17.855 1.00 97.88 172 SER A O 1
ATOM 1366 N N . ALA A 1 173 ? -0.096 5.395 20.000 1.00 98.12 173 ALA A N 1
ATOM 1367 C CA . ALA A 1 173 ? -0.937 4.271 20.410 1.00 98.12 173 ALA A CA 1
ATOM 1368 C C . ALA A 1 173 ? -2.429 4.589 20.230 1.00 98.12 173 ALA A C 1
ATOM 1370 O O . ALA A 1 173 ? -3.173 3.768 19.689 1.00 98.12 173 ALA A O 1
ATOM 1371 N N . TRP A 1 174 ? -2.852 5.796 20.617 1.00 97.69 174 TRP A N 1
ATOM 1372 C CA . TRP A 1 174 ? -4.221 6.251 20.400 1.00 97.69 174 TRP A CA 1
ATOM 1373 C C . TRP A 1 174 ? -4.569 6.341 18.914 1.00 97.69 174 TRP A C 1
ATOM 1375 O O . TRP A 1 174 ? -5.617 5.854 18.504 1.00 97.69 174 TRP A O 1
ATOM 1385 N N . HIS A 1 175 ? -3.671 6.877 18.083 1.00 97.56 175 HIS A N 1
ATOM 1386 C CA . HIS A 1 175 ? -3.892 6.973 16.641 1.00 97.56 175 HIS A CA 1
ATOM 1387 C C . HIS A 1 175 ? -4.076 5.596 15.988 1.00 97.56 175 HIS A C 1
ATOM 1389 O O . HIS A 1 175 ? -4.912 5.441 15.104 1.00 97.56 175 HIS A O 1
ATOM 1395 N N . VAL A 1 176 ? -3.332 4.579 16.437 1.00 97.88 176 VAL A N 1
ATOM 1396 C CA . VAL A 1 176 ? -3.515 3.196 15.972 1.00 97.88 176 VAL A CA 1
ATOM 1397 C C . VAL A 1 176 ? -4.898 2.666 16.348 1.00 97.88 176 VAL A C 1
ATOM 1399 O O . VAL A 1 176 ? -5.586 2.114 15.490 1.00 97.88 176 VAL A O 1
ATOM 1402 N N . VAL A 1 177 ? -5.311 2.832 17.609 1.00 97.88 177 VAL A N 1
ATOM 1403 C CA . VAL A 1 177 ? -6.647 2.420 18.072 1.00 97.88 177 VAL A CA 1
ATOM 1404 C C . VAL A 1 177 ? -7.726 3.119 17.254 1.00 97.88 177 VAL A C 1
ATOM 1406 O O . VAL A 1 177 ? -8.624 2.459 16.735 1.00 97.88 177 VAL A O 1
ATOM 1409 N N . ASP A 1 178 ? -7.597 4.431 17.085 1.00 96.81 178 ASP A N 1
ATOM 1410 C CA . ASP A 1 178 ? -8.554 5.254 16.364 1.00 96.81 178 ASP A CA 1
ATOM 1411 C C . ASP A 1 178 ? -8.670 4.869 14.883 1.00 96.81 178 ASP A C 1
ATOM 1413 O O . ASP A 1 178 ? -9.769 4.705 14.348 1.00 96.81 178 ASP A O 1
ATOM 1417 N N . TYR A 1 179 ? -7.529 4.657 14.226 1.00 96.69 179 TYR A N 1
ATOM 1418 C CA . TYR A 1 179 ? -7.465 4.228 12.834 1.00 96.69 179 TYR A CA 1
ATOM 1419 C C . TYR A 1 179 ? -8.138 2.866 12.628 1.00 96.69 179 TYR A C 1
ATOM 1421 O O . TYR A 1 179 ? -8.985 2.722 11.743 1.00 96.69 179 TYR A O 1
ATOM 1429 N N . VAL A 1 180 ? -7.799 1.867 13.453 1.00 97.56 180 VAL A N 1
ATOM 1430 C CA . VAL A 1 180 ? -8.364 0.515 13.320 1.00 97.56 180 VAL A CA 1
ATOM 1431 C C . VAL A 1 180 ? -9.851 0.511 13.675 1.00 97.56 180 VAL A C 1
ATOM 1433 O O . VAL A 1 180 ? -10.631 -0.110 12.957 1.00 97.56 180 VAL A O 1
ATOM 1436 N N . ALA A 1 181 ? -10.270 1.243 14.712 1.00 97.56 181 ALA A N 1
ATOM 1437 C CA . ALA A 1 181 ? -11.683 1.414 15.046 1.00 97.56 181 ALA A CA 1
ATOM 1438 C C . ALA A 1 181 ? -12.467 2.025 13.875 1.00 97.56 181 ALA A C 1
ATOM 1440 O O . ALA A 1 181 ? -13.525 1.522 13.504 1.00 97.56 181 ALA A O 1
ATOM 1441 N N . GLY A 1 182 ? -11.920 3.069 13.243 1.00 96.88 182 GLY A N 1
ATOM 1442 C CA . GLY A 1 182 ? -12.535 3.707 12.083 1.00 96.88 182 GLY A CA 1
ATOM 1443 C C . GLY A 1 182 ? -12.694 2.772 10.882 1.00 96.88 182 GLY A C 1
ATOM 1444 O O . GLY A 1 182 ? -13.724 2.833 10.212 1.00 96.88 182 GLY A O 1
ATOM 1445 N N . GLN A 1 183 ? -11.712 1.903 10.627 1.00 95.81 183 GLN A N 1
ATOM 1446 C CA . GLN A 1 183 ? -11.791 0.894 9.565 1.00 95.81 183 GLN A CA 1
ATOM 1447 C C . GLN A 1 183 ? -12.825 -0.190 9.873 1.00 95.81 183 GLN A C 1
ATOM 1449 O O . GLN A 1 183 ? -13.648 -0.510 9.018 1.00 95.81 183 GLN A O 1
ATOM 1454 N N . LEU A 1 184 ? -12.834 -0.713 11.102 1.00 96.69 184 LEU A N 1
ATOM 1455 C CA . LEU A 1 184 ? -13.799 -1.731 11.516 1.00 96.69 184 LEU A CA 1
ATOM 1456 C C . LEU A 1 184 ? -15.243 -1.219 11.475 1.00 96.69 184 LEU A C 1
ATOM 1458 O O . LEU A 1 184 ? -16.132 -1.977 11.105 1.00 96.69 184 LEU A O 1
ATOM 1462 N N . ASP A 1 185 ? -15.482 0.049 11.807 1.00 95.62 185 ASP A N 1
ATOM 1463 C CA . ASP A 1 185 ? -16.810 0.658 11.660 1.00 95.62 185 ASP A CA 1
ATOM 1464 C C . ASP A 1 185 ? -17.237 0.803 10.202 1.00 95.62 185 ASP A C 1
ATOM 1466 O O . ASP A 1 185 ? -18.400 0.588 9.875 1.00 95.62 185 ASP A O 1
ATOM 1470 N N . HIS A 1 186 ? -16.312 1.197 9.324 1.00 94.00 186 HIS A N 1
ATOM 1471 C CA . HIS A 1 186 ? -16.634 1.449 7.925 1.00 94.00 186 HIS A CA 1
ATOM 1472 C C . HIS A 1 186 ? -16.839 0.156 7.131 1.00 94.00 186 HIS A C 1
ATOM 1474 O O . HIS A 1 186 ? -17.847 0.004 6.446 1.00 94.00 186 HIS A O 1
ATOM 1480 N N . ALA A 1 187 ? -15.884 -0.769 7.226 1.00 92.94 187 ALA A N 1
ATOM 1481 C CA . ALA A 1 187 ? -15.831 -1.969 6.397 1.00 92.94 187 ALA A CA 1
ATOM 1482 C C . ALA A 1 187 ? -16.264 -3.246 7.138 1.00 92.94 187 ALA A C 1
ATOM 1484 O O . ALA A 1 187 ? -16.371 -4.310 6.529 1.00 92.94 187 ALA A O 1
ATOM 1485 N N . GLY A 1 188 ? -16.468 -3.192 8.460 1.00 93.31 188 GLY A N 1
ATOM 1486 C CA . GLY A 1 188 ? -16.766 -4.367 9.293 1.00 93.31 188 GLY A CA 1
ATOM 1487 C C . GLY A 1 188 ? -15.564 -5.287 9.547 1.00 93.31 188 GLY A C 1
ATOM 1488 O O . GLY A 1 188 ? -15.645 -6.200 10.368 1.00 93.31 188 GLY A O 1
ATOM 1489 N N . ALA A 1 189 ? -14.447 -5.055 8.859 1.00 94.56 189 ALA A N 1
ATOM 1490 C CA . ALA A 1 189 ? -13.220 -5.832 8.929 1.00 94.56 189 ALA A CA 1
ATOM 1491 C C . ALA A 1 189 ? -12.007 -4.939 8.624 1.00 94.56 189 ALA A C 1
ATOM 1493 O O . ALA A 1 189 ? -12.148 -3.786 8.229 1.00 94.56 189 ALA A O 1
ATOM 1494 N N . ILE A 1 190 ? -10.803 -5.484 8.794 1.00 96.25 190 ILE A N 1
ATOM 1495 C CA . ILE A 1 190 ? -9.555 -4.846 8.366 1.00 96.25 190 ILE A CA 1
ATOM 1496 C C . ILE A 1 190 ? -8.708 -5.849 7.583 1.00 96.25 190 ILE A C 1
ATOM 1498 O O . ILE A 1 190 ? -8.729 -7.055 7.860 1.00 96.25 190 ILE A O 1
ATOM 1502 N N . SER A 1 191 ? -7.963 -5.358 6.595 1.00 97.31 191 SER A N 1
ATOM 1503 C CA . SER A 1 191 ? -7.004 -6.186 5.864 1.00 97.31 191 SER A CA 1
ATOM 1504 C C . SER A 1 191 ? -5.870 -6.634 6.791 1.00 97.31 191 SER A C 1
ATOM 1506 O O . SER A 1 191 ? -5.300 -5.844 7.550 1.00 97.31 191 SER A O 1
ATOM 1508 N N . SER A 1 192 ? -5.559 -7.928 6.754 1.00 97.94 192 SER A N 1
ATOM 1509 C CA . SER A 1 192 ? -4.585 -8.581 7.629 1.00 97.94 192 SER A CA 1
ATOM 1510 C C . SER A 1 192 ? -3.808 -9.673 6.892 1.00 97.94 192 SER A C 1
ATOM 1512 O O . SER A 1 192 ? -4.015 -9.921 5.709 1.00 97.94 192 SER A O 1
ATOM 1514 N N . ASP A 1 193 ? -2.929 -10.375 7.603 1.00 97.69 193 ASP A N 1
ATOM 1515 C CA . ASP A 1 193 ? -2.223 -11.558 7.102 1.00 97.69 193 ASP A CA 1
ATOM 1516 C C . ASP A 1 193 ? -3.163 -12.742 6.809 1.00 97.69 193 ASP A C 1
ATOM 1518 O O . ASP A 1 193 ? -2.751 -13.721 6.194 1.00 97.69 193 ASP A O 1
ATOM 1522 N N . ARG A 1 194 ? -4.433 -12.672 7.236 1.00 97.00 194 ARG A N 1
ATOM 1523 C CA . ARG A 1 194 ? -5.450 -13.716 7.011 1.00 97.00 194 ARG A CA 1
ATOM 1524 C C . ARG A 1 194 ? -6.701 -13.233 6.286 1.00 97.00 194 ARG A C 1
ATOM 1526 O O . ARG A 1 194 ? -7.605 -14.030 6.052 1.00 97.00 194 ARG A O 1
ATOM 1533 N N . SER A 1 195 ? -6.778 -11.950 5.955 1.00 95.75 195 SER A N 1
ATOM 1534 C CA . SER A 1 195 ? -7.951 -11.355 5.320 1.00 95.75 195 SER A CA 1
ATOM 1535 C C . SER A 1 195 ? -7.531 -10.297 4.313 1.00 95.75 195 SER A C 1
ATOM 1537 O O . SER A 1 195 ? -6.784 -9.375 4.633 1.00 95.75 195 SER A O 1
ATOM 1539 N N . ILE A 1 196 ? -8.073 -10.403 3.107 1.00 96.88 196 ILE A N 1
ATOM 1540 C CA . ILE A 1 196 ? -8.098 -9.306 2.141 1.00 96.88 196 ILE A CA 1
ATOM 1541 C C . ILE A 1 196 ? -9.512 -8.742 2.108 1.00 96.88 196 ILE A C 1
ATOM 1543 O O . ILE A 1 196 ? -10.478 -9.489 2.278 1.00 96.88 196 ILE A O 1
ATOM 1547 N N . LEU A 1 197 ? -9.632 -7.433 1.916 1.00 97.31 197 LEU A N 1
ATOM 1548 C CA . LEU A 1 197 ? -10.927 -6.780 1.737 1.00 97.31 197 LEU A CA 1
ATOM 1549 C C . LEU A 1 197 ? -11.084 -6.422 0.269 1.00 97.31 197 LEU A C 1
ATOM 1551 O O . LEU A 1 197 ? -10.125 -5.998 -0.369 1.00 97.31 197 LEU A O 1
ATOM 1555 N N . VAL A 1 198 ? -12.293 -6.604 -0.250 1.00 97.06 198 VAL A N 1
ATOM 1556 C CA . VAL A 1 198 ? -12.670 -6.163 -1.589 1.00 97.06 198 VAL A CA 1
ATOM 1557 C C . VAL A 1 198 ? -13.821 -5.190 -1.425 1.00 97.06 198 VAL A C 1
ATOM 1559 O O . VAL A 1 198 ? -14.895 -5.571 -0.966 1.00 97.06 198 VAL A O 1
ATOM 1562 N N . GLU A 1 199 ? -13.577 -3.942 -1.785 1.00 95.25 199 GLU A N 1
ATOM 1563 C CA . GLU A 1 199 ? -14.532 -2.849 -1.680 1.00 95.25 199 GLU A CA 1
ATOM 1564 C C . GLU A 1 199 ? -14.877 -2.334 -3.065 1.00 95.25 199 GLU A C 1
ATOM 1566 O O . GLU A 1 199 ? -14.016 -2.229 -3.938 1.00 95.25 199 GLU A O 1
ATOM 1571 N N . ILE A 1 200 ? -16.150 -2.009 -3.251 1.00 94.50 200 ILE A N 1
ATOM 1572 C CA . ILE A 1 200 ? -16.663 -1.385 -4.461 1.00 94.50 200 ILE A CA 1
ATOM 1573 C C . ILE A 1 200 ? -17.327 -0.087 -4.029 1.00 94.50 200 ILE A C 1
ATOM 1575 O O . ILE A 1 200 ? -18.165 -0.093 -3.126 1.00 94.50 200 ILE A O 1
ATOM 1579 N N . PHE A 1 201 ? -16.934 1.017 -4.649 1.00 91.75 201 PHE A N 1
ATOM 1580 C CA . PHE A 1 201 ? -17.478 2.334 -4.350 1.00 91.75 201 PHE A CA 1
ATOM 1581 C C . PHE A 1 201 ? -17.550 3.190 -5.609 1.00 91.75 201 PHE A C 1
ATOM 1583 O O . PHE A 1 201 ? -16.871 2.927 -6.601 1.00 91.75 201 PHE A O 1
ATOM 1590 N N . GLU A 1 202 ? -18.374 4.227 -5.553 1.00 91.69 202 GLU A N 1
ATOM 1591 C CA . GLU A 1 202 ? -18.445 5.255 -6.585 1.00 91.69 202 GLU A CA 1
ATOM 1592 C C . GLU A 1 202 ? -17.515 6.403 -6.210 1.00 91.69 202 GLU A C 1
ATOM 1594 O O . GLU A 1 202 ? -17.467 6.827 -5.051 1.00 91.69 202 GLU A O 1
ATOM 1599 N N . ASP A 1 203 ? -16.750 6.897 -7.177 1.00 85.81 203 ASP A N 1
ATOM 1600 C CA . ASP A 1 203 ? -15.979 8.114 -6.966 1.00 85.81 203 ASP A CA 1
ATOM 1601 C C . ASP A 1 203 ? -16.866 9.371 -7.023 1.00 85.81 203 ASP A C 1
ATOM 1603 O O . ASP A 1 203 ? -18.085 9.309 -7.183 1.00 85.81 203 ASP A O 1
ATOM 1607 N N . ALA A 1 204 ? -16.255 10.549 -6.882 1.00 82.56 204 ALA A N 1
ATOM 1608 C CA . ALA A 1 204 ? -16.986 11.817 -6.879 1.00 82.56 204 ALA A CA 1
ATOM 1609 C C . ALA A 1 204 ? -17.734 12.121 -8.195 1.00 82.56 204 ALA A C 1
ATOM 1611 O O . ALA A 1 204 ? -18.575 13.021 -8.211 1.00 82.56 204 ALA A O 1
ATOM 1612 N N . LEU A 1 205 ? -17.422 11.414 -9.285 1.00 85.56 205 LEU A N 1
ATOM 1613 C CA . LEU A 1 205 ? -18.073 11.543 -10.589 1.00 85.56 205 LEU A CA 1
ATOM 1614 C C . LEU A 1 205 ? -19.138 10.457 -10.820 1.00 85.56 205 LEU A C 1
ATOM 1616 O O . LEU A 1 205 ? -19.843 10.515 -11.825 1.00 85.56 205 LEU A O 1
ATOM 1620 N N . GLY A 1 206 ? -19.296 9.519 -9.881 1.00 84.88 206 GLY A N 1
ATOM 1621 C CA . GLY A 1 206 ? -20.215 8.387 -9.986 1.00 84.88 206 GLY A CA 1
ATOM 1622 C C . GLY A 1 206 ? -19.611 7.169 -10.686 1.00 84.88 206 GLY A C 1
ATOM 1623 O O . GLY A 1 206 ? -20.312 6.179 -10.894 1.00 84.88 206 GLY A O 1
ATOM 1624 N N . ASP A 1 207 ? -18.325 7.207 -11.043 1.00 85.19 207 ASP A N 1
ATOM 1625 C CA . ASP A 1 207 ? -17.697 6.071 -11.703 1.00 85.19 207 ASP A CA 1
ATOM 1626 C C . ASP A 1 207 ? -17.370 4.976 -10.683 1.00 85.19 207 ASP A C 1
ATOM 1628 O O . ASP A 1 207 ? -16.833 5.231 -9.600 1.00 85.19 207 ASP A O 1
ATOM 1632 N N . GLN A 1 208 ? -17.597 3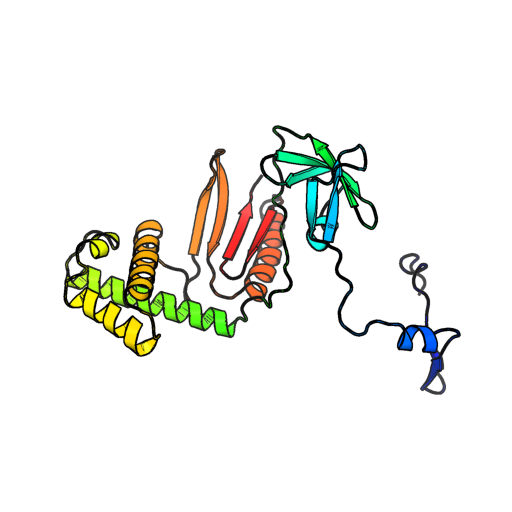.725 -11.074 1.00 89.56 208 GLN A N 1
ATOM 1633 C CA . GLN A 1 208 ? -17.307 2.571 -10.231 1.00 89.56 208 GLN A CA 1
ATOM 1634 C C . GLN A 1 208 ? -15.792 2.366 -10.063 1.00 89.56 208 GLN A C 1
ATOM 1636 O O . GLN A 1 208 ? -14.999 2.402 -11.015 1.00 89.56 208 GLN A O 1
ATOM 1641 N N . ARG A 1 209 ? -15.385 2.122 -8.820 1.00 93.12 209 ARG A N 1
ATOM 1642 C CA . ARG A 1 209 ? -14.025 1.780 -8.402 1.00 93.12 209 ARG A CA 1
ATOM 1643 C C . ARG A 1 209 ? -14.081 0.488 -7.604 1.00 93.12 209 ARG A C 1
ATOM 1645 O O . ARG A 1 209 ? -14.998 0.283 -6.813 1.00 93.12 209 ARG A O 1
ATOM 1652 N N . LEU A 1 210 ? -13.087 -0.372 -7.796 1.00 95.00 210 LEU A N 1
ATOM 1653 C CA . LEU A 1 210 ? -12.890 -1.547 -6.951 1.00 95.00 210 LEU A CA 1
ATOM 1654 C C . LEU A 1 210 ? -11.520 -1.459 -6.300 1.00 95.00 210 LEU A C 1
ATOM 1656 O O . LEU A 1 210 ? -10.518 -1.296 -6.990 1.00 95.00 210 LEU A O 1
ATOM 1660 N N . VAL A 1 211 ? -11.467 -1.600 -4.982 1.00 96.00 211 VAL A N 1
ATOM 1661 C CA . VAL A 1 211 ? -10.219 -1.671 -4.224 1.00 96.00 211 VAL A CA 1
ATOM 1662 C C . VAL A 1 211 ? -10.097 -3.037 -3.576 1.00 96.00 211 VAL A C 1
ATOM 1664 O O . VAL A 1 211 ? -11.013 -3.512 -2.914 1.00 96.00 211 VAL A O 1
ATOM 1667 N N . ILE A 1 212 ? -8.936 -3.659 -3.746 1.00 97.75 212 ILE A N 1
ATOM 1668 C CA . ILE A 1 212 ? -8.505 -4.811 -2.964 1.00 97.75 212 ILE A CA 1
ATOM 1669 C C . ILE A 1 212 ? -7.513 -4.304 -1.926 1.00 97.75 212 ILE A C 1
ATOM 1671 O O . ILE A 1 212 ? -6.390 -3.945 -2.279 1.00 97.75 212 ILE A O 1
ATOM 1675 N N . GLN A 1 213 ? -7.902 -4.286 -0.653 1.00 97.62 213 GLN A N 1
ATOM 1676 C CA . GLN A 1 213 ? -6.980 -3.984 0.438 1.00 97.62 213 GLN A CA 1
ATOM 1677 C C . GLN A 1 213 ? -6.204 -5.247 0.831 1.00 97.62 213 GLN A C 1
ATOM 1679 O O . GLN A 1 213 ? -6.792 -6.260 1.223 1.00 97.62 213 GLN A O 1
ATOM 1684 N N . SER A 1 214 ? -4.877 -5.181 0.750 1.00 97.56 214 SER A N 1
ATOM 1685 C CA . SER A 1 214 ? -3.970 -6.315 0.937 1.00 97.56 214 SER A CA 1
ATOM 1686 C C . SER A 1 214 ? -2.628 -5.842 1.510 1.00 97.56 214 SER A C 1
ATOM 1688 O O . SER A 1 214 ? -1.931 -5.066 0.853 1.00 97.56 214 SER A O 1
ATOM 1690 N N . PRO A 1 215 ? -2.203 -6.322 2.695 1.00 97.25 215 PRO A N 1
ATOM 1691 C CA . PRO A 1 215 ? -0.987 -5.833 3.342 1.00 97.25 215 PRO A CA 1
ATOM 1692 C C . PRO A 1 215 ? 0.305 -6.458 2.790 1.00 97.25 215 PRO A C 1
ATOM 1694 O O . PRO A 1 215 ? 1.379 -6.143 3.303 1.00 97.25 215 PRO A O 1
ATOM 1697 N N . PHE A 1 216 ? 0.223 -7.343 1.788 1.00 97.06 216 PHE A N 1
ATOM 1698 C CA . PHE A 1 216 ? 1.311 -8.221 1.330 1.00 97.06 216 PHE A CA 1
ATOM 1699 C C . PHE A 1 216 ? 2.421 -7.534 0.518 1.00 97.06 216 PHE A C 1
ATOM 1701 O O . PHE A 1 216 ? 3.353 -8.204 0.067 1.00 97.06 216 PHE A O 1
ATOM 1708 N N . GLY A 1 217 ? 2.356 -6.211 0.362 1.00 94.94 217 GLY A N 1
ATOM 1709 C CA . GLY A 1 217 ? 3.395 -5.427 -0.290 1.00 94.94 217 GLY A CA 1
ATOM 1710 C C . GLY A 1 217 ? 3.282 -5.388 -1.814 1.00 94.94 217 GLY A C 1
ATOM 1711 O O . GLY A 1 217 ? 2.633 -6.221 -2.454 1.00 94.94 217 GLY A O 1
ATOM 1712 N N . GLY A 1 218 ? 3.939 -4.402 -2.423 1.00 92.12 218 GLY A N 1
ATOM 1713 C CA . GLY A 1 218 ? 3.730 -4.055 -3.826 1.00 92.12 218 GLY A CA 1
ATOM 1714 C C . GLY A 1 218 ? 4.249 -5.088 -4.819 1.00 92.12 218 GLY A C 1
ATOM 1715 O O . GLY A 1 218 ? 3.712 -5.188 -5.918 1.00 92.12 218 GLY A O 1
ATOM 1716 N N . LYS A 1 219 ? 5.213 -5.937 -4.432 1.00 90.69 219 LYS A N 1
ATOM 1717 C CA . LYS A 1 219 ? 5.625 -7.083 -5.267 1.00 90.69 219 LYS A CA 1
ATOM 1718 C C . LYS A 1 219 ? 4.485 -8.080 -5.466 1.00 90.69 219 LYS A C 1
ATOM 1720 O O . LYS A 1 219 ? 4.316 -8.593 -6.567 1.00 90.69 219 LYS A O 1
ATOM 1725 N N . VAL A 1 220 ? 3.710 -8.352 -4.416 1.00 95.06 220 VAL A N 1
ATOM 1726 C CA . VAL A 1 220 ? 2.559 -9.260 -4.491 1.00 95.06 220 VAL A CA 1
ATOM 1727 C C . VAL A 1 220 ? 1.383 -8.547 -5.141 1.00 95.06 220 VAL A C 1
ATOM 1729 O O . VAL A 1 220 ? 0.835 -9.040 -6.126 1.00 95.06 220 VAL A O 1
ATOM 1732 N N . ASN A 1 221 ? 1.048 -7.355 -4.645 1.00 95.88 221 ASN A N 1
ATOM 1733 C CA . ASN A 1 221 ? -0.105 -6.594 -5.114 1.00 95.88 221 ASN A CA 1
ATOM 1734 C C . ASN A 1 221 ? 0.021 -6.204 -6.597 1.00 95.88 221 ASN A C 1
ATOM 1736 O O . ASN A 1 221 ? -0.957 -6.303 -7.331 1.00 95.88 221 ASN A O 1
ATOM 1740 N N . GLY A 1 222 ? 1.215 -5.841 -7.075 1.00 92.31 222 GLY A N 1
ATOM 1741 C CA . GLY A 1 222 ? 1.445 -5.525 -8.487 1.00 92.31 222 GLY A CA 1
ATOM 1742 C C . GLY A 1 222 ? 1.250 -6.729 -9.411 1.00 92.31 222 GLY A C 1
ATOM 1743 O O . GLY A 1 222 ? 0.577 -6.624 -10.437 1.00 92.31 222 GLY A O 1
ATOM 1744 N N . LEU A 1 223 ? 1.765 -7.904 -9.027 1.00 94.06 223 LEU A N 1
ATOM 1745 C CA . LEU A 1 223 ? 1.572 -9.140 -9.798 1.00 94.06 223 LEU A CA 1
ATOM 1746 C C . LEU A 1 223 ? 0.107 -9.587 -9.805 1.00 94.06 223 LEU A C 1
ATOM 1748 O O . LEU A 1 223 ? -0.410 -9.993 -10.846 1.00 94.06 223 LEU A O 1
ATOM 1752 N N . TRP A 1 224 ? -0.574 -9.490 -8.662 1.00 96.75 224 TRP A N 1
ATOM 1753 C CA . TRP A 1 224 ? -2.010 -9.744 -8.580 1.00 96.75 224 TRP A CA 1
ATOM 1754 C C . TRP A 1 224 ? -2.802 -8.761 -9.437 1.00 96.75 224 TRP A C 1
ATOM 1756 O O . TRP A 1 224 ? -3.699 -9.191 -10.153 1.00 96.75 224 TRP A O 1
ATOM 1766 N N . GLY A 1 225 ? -2.443 -7.476 -9.429 1.00 94.81 225 GLY A N 1
ATOM 1767 C CA . GLY A 1 225 ? -3.070 -6.453 -10.262 1.00 94.81 225 GLY A CA 1
ATOM 1768 C C . GLY A 1 225 ? -3.005 -6.804 -11.746 1.00 94.81 225 GLY A C 1
ATOM 1769 O O . GLY A 1 225 ? -4.038 -6.817 -12.413 1.00 94.81 225 GLY A O 1
ATOM 1770 N N . LEU A 1 226 ? -1.824 -7.193 -12.241 1.00 93.00 226 LEU A N 1
ATOM 1771 C CA . LEU A 1 226 ? -1.640 -7.629 -13.628 1.00 93.00 226 LEU A CA 1
ATOM 1772 C C . LEU A 1 226 ? -2.479 -8.874 -13.964 1.00 93.00 226 LEU A C 1
ATOM 1774 O O . LEU A 1 226 ? -3.160 -8.909 -14.991 1.00 93.00 226 LEU A O 1
ATOM 1778 N N . ALA A 1 227 ? -2.446 -9.893 -13.100 1.00 96.44 227 ALA A N 1
ATOM 1779 C CA . ALA A 1 227 ? -3.182 -11.137 -13.315 1.00 96.44 227 ALA A CA 1
ATOM 1780 C C . ALA A 1 227 ? -4.704 -10.918 -13.307 1.00 96.44 227 ALA A C 1
ATOM 1782 O O . ALA A 1 227 ? -5.416 -11.439 -14.166 1.00 96.44 227 ALA A O 1
ATOM 1783 N N . LEU A 1 228 ? -5.202 -10.117 -12.362 1.00 96.00 228 LEU A N 1
ATOM 1784 C CA . LEU A 1 228 ? -6.618 -9.790 -12.231 1.00 96.00 228 LEU A CA 1
ATOM 1785 C C . LEU A 1 228 ? -7.107 -8.911 -13.383 1.00 96.00 228 LEU A C 1
ATOM 1787 O O . LEU A 1 228 ? -8.190 -9.172 -13.896 1.00 96.00 228 LEU A O 1
ATOM 1791 N N . ALA A 1 229 ? -6.316 -7.936 -13.844 1.00 93.44 229 ALA A N 1
ATOM 1792 C CA . ALA A 1 229 ? -6.642 -7.142 -15.031 1.00 93.44 229 ALA A CA 1
ATOM 1793 C C . ALA A 1 229 ? -6.817 -8.027 -16.272 1.00 93.44 229 ALA A C 1
ATOM 1795 O O . ALA A 1 229 ? -7.806 -7.906 -16.994 1.00 93.44 229 ALA A O 1
ATOM 1796 N N . GLY A 1 230 ? -5.880 -8.960 -16.487 1.00 94.44 230 GLY A N 1
ATOM 1797 C CA . GLY A 1 230 ? -5.952 -9.931 -17.578 1.00 94.44 230 GLY A CA 1
ATOM 1798 C C . GLY A 1 230 ? -7.199 -10.810 -17.486 1.00 94.44 230 GLY A C 1
ATOM 1799 O O . GLY A 1 230 ? -7.954 -10.909 -18.451 1.00 94.44 230 GLY A O 1
ATOM 1800 N N . ALA A 1 231 ? -7.461 -11.379 -16.305 1.00 95.31 231 ALA A N 1
ATOM 1801 C CA . ALA A 1 231 ? -8.629 -12.223 -16.067 1.00 95.31 231 ALA A CA 1
ATOM 1802 C C . ALA A 1 231 ? -9.959 -11.462 -16.220 1.00 95.31 231 ALA A C 1
ATOM 1804 O O . ALA A 1 231 ? -10.931 -12.018 -16.732 1.00 95.31 231 ALA A O 1
ATOM 1805 N N . LEU A 1 232 ? -10.020 -10.197 -15.791 1.00 93.50 232 LEU A N 1
ATOM 1806 C CA . LEU A 1 232 ? -11.186 -9.336 -15.988 1.00 93.50 232 LEU A CA 1
ATOM 1807 C C . LEU A 1 232 ? -11.416 -9.093 -17.477 1.00 93.50 232 LEU A C 1
ATOM 1809 O O . LEU A 1 232 ? -12.507 -9.383 -17.961 1.00 93.50 232 LEU A O 1
ATOM 1813 N N . ARG A 1 233 ? -10.381 -8.684 -18.219 1.00 93.75 233 ARG A N 1
ATOM 1814 C CA . ARG A 1 233 ? -10.480 -8.461 -19.665 1.00 93.75 233 ARG A CA 1
ATOM 1815 C C . ARG A 1 233 ? -10.946 -9.707 -20.414 1.00 93.75 233 ARG A C 1
ATOM 1817 O O . ARG A 1 233 ? -11.816 -9.607 -21.271 1.00 93.75 233 ARG A O 1
ATOM 1824 N N . GLU A 1 234 ? -10.409 -10.879 -20.089 1.00 95.50 234 GLU A N 1
ATOM 1825 C CA . GLU A 1 234 ? -10.817 -12.139 -20.725 1.00 95.50 234 GLU A CA 1
ATOM 1826 C C . GLU A 1 234 ? -12.277 -12.505 -20.435 1.00 95.50 234 GLU A C 1
ATOM 1828 O O . GLU A 1 234 ? -12.966 -13.037 -21.305 1.00 95.50 234 GLU A O 1
ATOM 1833 N N . ARG A 1 235 ? -12.766 -12.223 -19.222 1.00 95.31 235 ARG A N 1
ATOM 1834 C CA . ARG A 1 235 ? -14.121 -12.604 -18.798 1.00 95.31 235 ARG A CA 1
ATOM 1835 C C . ARG A 1 235 ? -15.197 -11.598 -19.186 1.00 95.31 235 ARG A C 1
ATOM 1837 O O . ARG A 1 235 ? -16.333 -12.009 -19.401 1.00 95.31 235 ARG A O 1
ATOM 1844 N N . THR A 1 236 ? -14.878 -10.308 -19.213 1.00 92.69 236 THR A N 1
ATOM 1845 C CA . THR A 1 236 ? -15.862 -9.231 -19.411 1.00 92.69 236 THR A CA 1
ATOM 1846 C C . THR A 1 236 ? -15.655 -8.460 -20.712 1.00 92.69 236 THR A C 1
ATOM 1848 O O . THR A 1 236 ? -16.559 -7.747 -21.134 1.00 92.69 236 THR A O 1
ATOM 1851 N N . GLY A 1 237 ? -14.488 -8.582 -21.352 1.00 91.81 237 GLY A N 1
ATOM 1852 C CA . GLY A 1 237 ? -14.093 -7.757 -22.497 1.00 91.81 237 GLY A CA 1
ATOM 1853 C C . GLY A 1 237 ? -13.728 -6.315 -22.131 1.00 91.81 237 GLY A C 1
ATOM 1854 O O . GLY A 1 237 ? -13.383 -5.538 -23.017 1.00 91.81 237 GLY A O 1
ATOM 1855 N N . VAL A 1 238 ? -13.796 -5.949 -20.847 1.00 88.19 238 VAL A N 1
ATOM 1856 C CA . VAL A 1 238 ? -13.523 -4.594 -20.362 1.00 88.19 238 VAL A CA 1
ATOM 1857 C C . VAL A 1 238 ? -12.035 -4.445 -20.071 1.00 88.19 238 VAL A C 1
ATOM 1859 O O . VAL A 1 238 ? -11.466 -5.229 -19.309 1.00 88.19 238 VAL A O 1
ATOM 1862 N N . GLU A 1 239 ? -11.404 -3.424 -20.647 1.00 86.88 239 GLU A N 1
ATOM 1863 C CA . GLU A 1 239 ? -10.070 -3.008 -20.217 1.00 86.88 239 GLU A CA 1
ATOM 1864 C C . GLU A 1 239 ? -10.195 -2.126 -18.974 1.00 86.88 239 GLU A C 1
ATOM 1866 O O . GLU A 1 239 ? -10.845 -1.083 -18.998 1.00 86.88 239 GLU A O 1
ATOM 1871 N N . VAL A 1 240 ? -9.596 -2.584 -17.877 1.00 88.94 240 VAL A N 1
ATOM 1872 C CA . VAL A 1 240 ? -9.559 -1.872 -16.599 1.00 88.94 240 VAL A CA 1
ATOM 1873 C C . VAL A 1 240 ? -8.194 -1.236 -16.410 1.00 88.94 240 VAL A C 1
ATOM 1875 O O . VAL A 1 240 ? -7.169 -1.851 -16.712 1.00 88.94 240 VAL A O 1
ATOM 1878 N N . GLU A 1 241 ? -8.165 -0.022 -15.872 1.00 88.44 241 GLU A N 1
ATOM 1879 C CA . GLU A 1 241 ? -6.904 0.554 -15.409 1.00 88.44 241 GLU A CA 1
ATOM 1880 C C . GLU A 1 241 ? -6.613 0.062 -13.998 1.00 88.44 241 GLU A C 1
ATOM 1882 O O . GLU A 1 241 ? -7.515 -0.025 -13.161 1.00 88.44 241 GLU A O 1
ATOM 1887 N N . VAL A 1 242 ? -5.348 -0.262 -13.738 1.00 89.19 242 VAL A N 1
ATOM 1888 C CA . VAL A 1 242 ? -4.918 -0.833 -12.464 1.00 89.19 242 VAL A CA 1
ATOM 1889 C C . VAL A 1 242 ? -3.795 -0.009 -11.872 1.00 89.19 242 VAL A C 1
ATOM 1891 O O . VAL A 1 242 ? -2.799 0.275 -12.532 1.00 89.19 242 VAL A O 1
ATOM 1894 N N . GLN A 1 243 ? -3.942 0.320 -10.596 1.00 89.44 243 GLN A N 1
ATOM 1895 C CA . GLN A 1 243 ? -2.894 0.906 -9.778 1.00 89.44 243 GLN A CA 1
ATOM 1896 C C . GLN A 1 243 ? -2.664 0.019 -8.556 1.00 89.44 243 GLN A C 1
ATOM 1898 O O . GLN A 1 243 ? -3.612 -0.462 -7.946 1.00 89.44 243 GLN A O 1
ATOM 1903 N N . SER A 1 244 ? -1.411 -0.195 -8.170 1.00 90.94 244 SER A N 1
ATOM 1904 C CA . SER A 1 244 ? -1.063 -1.006 -6.999 1.00 90.94 244 SER A CA 1
ATOM 1905 C C . SER A 1 244 ? -0.042 -0.302 -6.122 1.00 90.94 244 SER A C 1
ATOM 1907 O O . SER A 1 244 ? 0.836 0.398 -6.626 1.00 90.94 244 SER A O 1
ATOM 1909 N N . ASN A 1 245 ? -0.123 -0.542 -4.818 1.00 91.44 245 ASN A N 1
ATOM 1910 C CA . ASN A 1 245 ? 0.882 -0.126 -3.847 1.00 91.44 245 ASN A CA 1
ATOM 1911 C C . ASN A 1 245 ? 1.107 -1.229 -2.794 1.00 91.44 245 ASN A C 1
ATOM 1913 O O . ASN A 1 245 ? 0.648 -2.363 -2.949 1.00 91.44 245 ASN A O 1
ATOM 1917 N N . ASP A 1 246 ? 1.818 -0.911 -1.712 1.00 93.69 246 ASP A N 1
ATOM 1918 C CA . ASP A 1 246 ? 2.101 -1.881 -0.651 1.00 93.69 246 ASP A CA 1
ATOM 1919 C C . ASP A 1 246 ? 0.874 -2.345 0.153 1.00 93.69 246 ASP A C 1
ATOM 1921 O O . ASP A 1 246 ? 0.945 -3.377 0.822 1.00 93.69 246 ASP A O 1
ATOM 1925 N N . ASP A 1 247 ? -0.231 -1.600 0.100 1.00 94.94 247 ASP A N 1
ATOM 1926 C CA . ASP A 1 247 ? -1.441 -1.843 0.891 1.00 94.94 247 ASP A CA 1
ATOM 1927 C C . ASP A 1 247 ? -2.657 -2.263 0.057 1.00 94.94 247 ASP A C 1
ATOM 1929 O O . ASP A 1 247 ? -3.704 -2.581 0.626 1.00 94.94 247 ASP A O 1
ATOM 1933 N N . GLY A 1 248 ? -2.546 -2.313 -1.272 1.00 95.88 248 GLY A N 1
ATOM 1934 C CA . GLY A 1 248 ? -3.632 -2.816 -2.096 1.00 95.88 248 GLY A CA 1
ATOM 1935 C C . GLY A 1 248 ? -3.510 -2.576 -3.592 1.00 95.88 248 GLY A C 1
ATOM 1936 O O . GLY A 1 248 ? -2.452 -2.239 -4.130 1.00 95.88 248 GLY A O 1
ATOM 1937 N N . ILE A 1 249 ? -4.644 -2.794 -4.253 1.00 96.81 249 ILE A N 1
ATOM 1938 C CA . ILE A 1 249 ? -4.840 -2.694 -5.698 1.00 96.81 249 ILE A CA 1
ATOM 1939 C C . ILE A 1 249 ? -6.134 -1.922 -5.946 1.00 96.81 249 ILE A C 1
ATOM 1941 O O . ILE A 1 249 ? -7.171 -2.276 -5.395 1.00 96.81 249 ILE A O 1
ATOM 1945 N N . LEU A 1 250 ? -6.083 -0.895 -6.783 1.00 95.25 250 LEU A N 1
ATOM 1946 C CA . LEU A 1 250 ? -7.222 -0.111 -7.242 1.00 95.25 250 LEU A CA 1
ATOM 1947 C C . LEU A 1 250 ? -7.483 -0.428 -8.716 1.00 95.25 250 LEU A C 1
ATOM 1949 O O . LEU A 1 250 ? -6.582 -0.320 -9.545 1.00 95.25 250 LEU A O 1
ATOM 1953 N N . PHE A 1 251 ? -8.727 -0.774 -9.028 1.00 93.81 251 PHE A N 1
ATOM 1954 C CA . PHE A 1 251 ? -9.233 -0.969 -10.378 1.00 93.81 251 PHE A CA 1
ATOM 1955 C C . PHE A 1 251 ? -10.191 0.159 -10.737 1.00 93.81 251 PHE A C 1
ATOM 1957 O O . PHE A 1 251 ? -11.128 0.470 -9.991 1.00 93.81 251 PHE A O 1
ATOM 1964 N N . ARG A 1 252 ? -9.968 0.729 -11.919 1.00 90.50 252 ARG A N 1
ATOM 1965 C CA . ARG A 1 252 ? -10.844 1.709 -12.543 1.00 90.50 252 ARG A CA 1
ATOM 1966 C C . ARG A 1 252 ? -11.558 1.067 -13.723 1.00 90.50 252 ARG A C 1
ATOM 1968 O O . ARG A 1 252 ? -10.905 0.641 -14.677 1.00 90.50 252 ARG A O 1
ATOM 1975 N N . PHE A 1 253 ? -12.880 1.005 -13.641 1.00 87.00 253 PHE A N 1
ATOM 1976 C CA . PHE A 1 253 ? -13.717 0.577 -14.754 1.00 87.00 253 PHE A CA 1
ATOM 1977 C C . PHE A 1 253 ? -14.068 1.794 -15.626 1.00 87.00 253 PHE A C 1
ATOM 1979 O O . PHE A 1 253 ? -14.163 2.899 -15.078 1.00 87.00 253 PHE A O 1
ATOM 1986 N N . PRO A 1 254 ? -14.177 1.610 -16.953 1.00 77.00 254 PRO A N 1
ATOM 1987 C CA . PRO A 1 254 ? -14.618 2.648 -17.877 1.00 77.00 254 PRO A CA 1
ATOM 1988 C C . PRO A 1 254 ? -16.107 2.975 -17.738 1.00 77.00 254 PRO A C 1
ATOM 1990 O O . PRO A 1 254 ? -16.854 2.143 -17.169 1.00 77.00 254 PRO A O 1
#

Sequence (254 aa):
YPSQAHRELRPRLVWDRVNNRLAALPGSRLLALTNGGTISDRGAFNAYLADGKTKLGELDEEFVYETRVGDTLLLGSQVWRVIELTDDKVIVADAPGATPRMPFWRGDFPWRPYELGERVGAFRRAVAERLHAVRAALDLADYRAIRQAEEEPAVQAVLAWLRADYALDTASAWHVVDYVAGQLDHAGAISSDRSILVEIFEDALGDQRLVIQSPFGGKVNGLWGLALAGALRERTGVEVEVQSNDDGILFRFP

Secondary structure (DSSP, 8-state):
---GGGTT----EEEETTTTEEEEPTTHHHHHHHS--SS--PPEEEEEETTS--EEEEEEHHHHHT-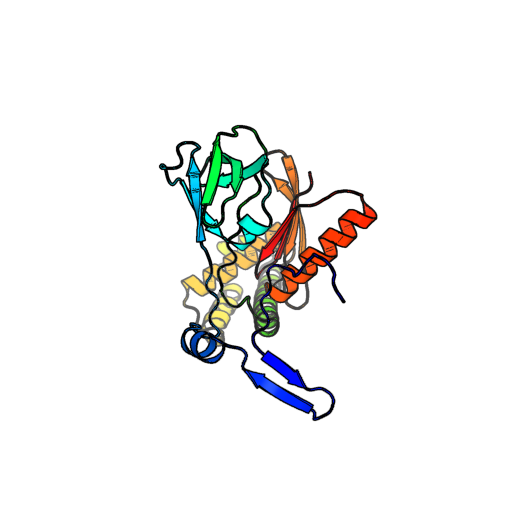-TT-EEEETTEEEEEEEE-SSEEEEEE-TTS-PBPP----------HHHHHHHHHHHHHHHHHHHHHHHHTT-SSGGGGGG-TTSHHHHHHHHHHHHHH---HHHHHHHHHHHHHHHHHHSS--BTTB-EEEEEE-TTS-EEEEEE--S-HHHHHHHHHHHHHHHHHHH-PPPEEEEETTEEEEE--

Radius of gyration: 25.81 Å; chains: 1; bounding box: 60×51×70 Å